Protein AF-A0A817V410-F1 (afdb_monomer_lite)

Radius of gyration: 26.54 Å; chains: 1; bounding box: 86×42×75 Å

Foldseek 3Di:
DDDDDDDPPVVVVVVVVVVVVVVVVVVVVVVVVVVCCVVVVVVVVVVVVVVVVVLVVVCVVVVHDPVRSVVVVVVVVVCVLPVDPQPDPVSVVVVLVCLLLVLCPPSDDDPDPVRVVVSVVCSVPRNVVSVVVVVVVVVVVLVVQVVVVQVVCCVPVVDPDDDDDPVNSVVVVVVVLVVQLQVQLVVCCVPVVDDSVVSSVVSVSSD

InterPro domains:
  IPR003092 Two pore domain potassium channel, TASK family [PR01095] (21-43)
  IPR003092 Two pore domain potassium channel, TASK family [PR01095] (131-147)
  IPR003280 Two pore domain potassium channel [PR01333] (98-126)
  IPR003280 Two pore domain potassium channel [PR01333] (179-188)
  IPR003280 Two pore domain potassium channel [PTHR11003] (17-207)
  IPR013099 Potassium channel domain [PF07885] (71-141)

pLDDT: mean 91.35, std 10.95, range [39.31, 98.44]

Organism: NCBI:txid392032

Secondary structure (DSSP, 8-state):
---PPPPSHHHHHHHHHHHHHHHHHHHHHHHHHHHHHHHHHHHHHHHHHHHHHHHHHHHHHHT--HHHHHHHHHHHHHHHHTSS---SHHHHHHHHHHHHTT----SS---SHHHHHHHHHHHHHHHHHHHHHHHHHHHHHHHHHHHHHHHHHHHHH--SSPPPPHHHHHHHHHHHHHHHHHHHHHHHHHHH---HHHHHHHHHHH-

Sequence (207 aa):
MLLTPQSSAPHRIQNYRTLAYVVTILVYLVIGAAIFDKLESTEESIRHANLTARIASFQQQHNLTDQDFINLTRVVEYRLRYRKKQWKFIGSFYYVTVVLALIGYGHAIPNTFAGRAVTIAYALIGIPMWLIMIQSVGERLNSLIRFVLKYIKRKFQKRREPQITAMELLTCEALLVVLTVAIGSYVFHQCENWRYFDAFYYCLLTL

Structure (mmCIF, N/CA/C/O backbone):
data_AF-A0A817V410-F1
#
_entry.id   AF-A0A817V410-F1
#
loop_
_atom_site.group_PDB
_atom_site.id
_atom_site.type_symbol
_atom_site.label_atom_id
_atom_site.label_alt_id
_atom_site.label_comp_id
_atom_site.label_asym_id
_atom_site.label_entity_id
_atom_site.label_seq_id
_atom_site.pdbx_PDB_ins_code
_atom_site.Cartn_x
_atom_site.Cartn_y
_atom_site.Cartn_z
_atom_site.occupancy
_atom_site.B_iso_or_equiv
_atom_site.auth_seq_id
_atom_site.auth_comp_id
_atom_site.auth_asym_id
_atom_site.auth_atom_id
_atom_site.pdbx_PDB_model_num
ATOM 1 N N . MET A 1 1 ? -58.101 -10.655 3.935 1.00 40.84 1 MET A N 1
ATOM 2 C CA . MET A 1 1 ? -57.282 -10.265 2.768 1.00 40.84 1 MET A CA 1
ATOM 3 C C . MET A 1 1 ? -57.287 -8.740 2.702 1.00 40.84 1 MET A C 1
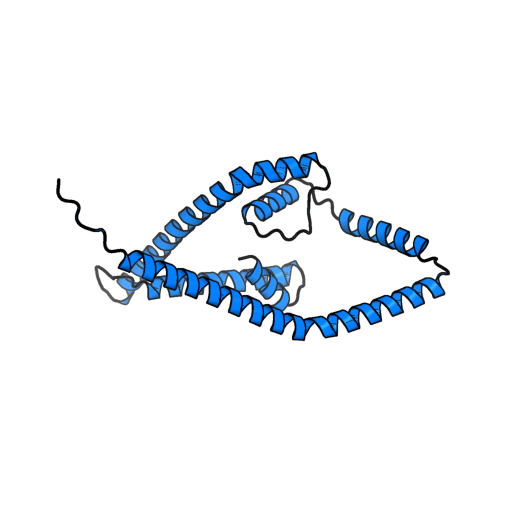ATOM 5 O O . MET A 1 1 ? -58.173 -8.164 2.096 1.00 40.84 1 MET A O 1
ATOM 9 N N . LEU A 1 2 ? -56.394 -8.079 3.444 1.00 39.31 2 LEU A N 1
ATOM 10 C CA . LEU A 1 2 ? -56.245 -6.619 3.433 1.00 39.31 2 LEU A CA 1
ATOM 11 C C . LEU A 1 2 ? -54.793 -6.326 3.059 1.00 39.31 2 LEU A C 1
ATOM 13 O O . LEU A 1 2 ? -53.889 -6.520 3.865 1.00 39.31 2 LEU A O 1
ATOM 17 N N . LEU A 1 3 ? -54.589 -5.941 1.801 1.00 51.50 3 LEU A N 1
ATOM 18 C CA . LEU A 1 3 ? -53.338 -5.382 1.306 1.00 51.50 3 LEU A CA 1
ATOM 19 C C . LEU A 1 3 ? -53.245 -3.947 1.832 1.00 51.50 3 LEU A C 1
ATOM 21 O O . LEU A 1 3 ? -53.932 -3.057 1.335 1.00 51.50 3 LEU A O 1
ATOM 25 N N . THR A 1 4 ? -52.421 -3.714 2.848 1.00 46.41 4 THR A N 1
ATOM 26 C CA . THR A 1 4 ? -51.941 -2.363 3.144 1.00 46.41 4 THR A CA 1
ATOM 27 C C . THR A 1 4 ? -50.877 -1.990 2.105 1.00 46.41 4 THR A C 1
ATOM 29 O O . THR A 1 4 ? -50.007 -2.810 1.799 1.00 46.41 4 THR A O 1
ATOM 32 N N . PRO A 1 5 ? -50.911 -0.780 1.522 1.00 49.66 5 PRO A N 1
ATOM 33 C CA . PRO A 1 5 ? -49.883 -0.360 0.583 1.00 49.66 5 PRO A CA 1
ATOM 34 C C . PRO A 1 5 ? -48.586 -0.105 1.358 1.00 49.66 5 PRO A C 1
ATOM 36 O O . PRO A 1 5 ? -48.526 0.781 2.211 1.00 49.66 5 PRO A O 1
ATOM 39 N N . GLN A 1 6 ? -47.535 -0.880 1.071 1.00 50.81 6 GLN A N 1
ATOM 40 C CA . GLN A 1 6 ? -46.174 -0.529 1.478 1.00 50.81 6 GLN A CA 1
ATOM 41 C C . GLN A 1 6 ? -45.858 0.860 0.917 1.00 50.81 6 GLN A C 1
ATOM 43 O O . GLN A 1 6 ? -45.853 1.065 -0.297 1.00 50.81 6 GLN A O 1
ATOM 48 N N . SER A 1 7 ? -45.628 1.836 1.797 1.00 49.72 7 SER A N 1
ATOM 49 C CA . SER A 1 7 ? -45.297 3.189 1.370 1.00 49.72 7 SER A CA 1
ATOM 50 C C . SER A 1 7 ? -43.974 3.169 0.594 1.00 49.72 7 SER A C 1
ATOM 52 O O . SER A 1 7 ? -42.948 2.682 1.060 1.00 49.72 7 SER A O 1
ATOM 54 N N . SER A 1 8 ? -43.984 3.697 -0.628 1.00 55.34 8 SER A N 1
ATOM 55 C CA . SER A 1 8 ? -42.822 3.758 -1.528 1.00 55.34 8 SER A CA 1
ATOM 56 C C . SER A 1 8 ? -41.829 4.884 -1.185 1.00 55.34 8 SER A C 1
ATOM 58 O O . SER A 1 8 ? -40.852 5.099 -1.901 1.00 55.34 8 SER A O 1
ATOM 60 N N . ALA A 1 9 ? -42.089 5.647 -0.121 1.00 58.06 9 ALA A N 1
ATOM 61 C CA . ALA A 1 9 ? -41.318 6.818 0.295 1.00 58.06 9 ALA A CA 1
ATOM 62 C C . ALA A 1 9 ? -39.932 6.507 0.920 1.00 58.06 9 ALA A C 1
ATOM 64 O O . ALA A 1 9 ? -38.959 7.127 0.482 1.00 58.06 9 ALA A O 1
ATOM 65 N N . PRO A 1 10 ? -39.769 5.556 1.870 1.00 60.62 10 PRO A N 1
ATOM 66 C CA . PRO A 1 10 ? -38.463 5.262 2.476 1.00 60.62 10 PRO A CA 1
ATOM 67 C C . PRO A 1 10 ? -37.435 4.742 1.461 1.00 60.62 10 PRO A C 1
ATOM 69 O O . PRO A 1 10 ? -36.270 5.135 1.504 1.00 60.62 10 PRO A O 1
ATOM 72 N N . HIS A 1 11 ? -37.876 3.940 0.485 1.00 62.06 11 HIS A N 1
ATOM 73 C CA . HIS A 1 11 ? -36.997 3.382 -0.544 1.00 62.06 11 HIS A CA 1
ATOM 74 C C . HIS A 1 11 ? -36.480 4.453 -1.520 1.00 62.06 11 HIS A C 1
ATOM 76 O O . HIS A 1 11 ? -35.324 4.407 -1.937 1.00 62.06 11 HIS A O 1
ATOM 82 N N . ARG A 1 12 ? -37.302 5.463 -1.855 1.00 69.31 12 ARG A N 1
ATOM 83 C CA . ARG A 1 12 ? -36.876 6.592 -2.701 1.00 69.31 12 ARG A CA 1
ATOM 84 C C . ARG A 1 12 ? -35.835 7.462 -1.998 1.00 69.31 12 ARG A C 1
ATOM 86 O O . ARG A 1 12 ? -34.821 7.782 -2.607 1.00 69.31 12 ARG A O 1
ATOM 93 N N . ILE A 1 13 ? -36.036 7.790 -0.719 1.00 77.31 13 ILE A N 1
ATOM 94 C CA . ILE A 1 13 ? -35.082 8.592 0.072 1.00 77.31 13 ILE A CA 1
ATOM 95 C C . ILE A 1 13 ? -33.732 7.871 0.199 1.00 77.31 13 ILE A C 1
ATOM 97 O O . ILE A 1 13 ? -32.681 8.499 0.068 1.00 77.31 13 ILE A O 1
ATOM 101 N N . GLN A 1 14 ? -33.741 6.550 0.400 1.00 78.12 14 GLN A N 1
ATOM 102 C CA . GLN A 1 14 ? -32.517 5.750 0.444 1.00 78.12 14 GLN A CA 1
ATOM 103 C C . GLN A 1 14 ? -31.779 5.744 -0.903 1.00 78.12 14 GLN A C 1
ATOM 105 O O . GLN A 1 14 ? -30.562 5.917 -0.919 1.00 78.12 14 GLN A O 1
ATOM 110 N N . ASN A 1 15 ? -32.503 5.665 -2.024 1.00 87.88 15 ASN A N 1
ATOM 111 C CA . ASN A 1 15 ? -31.909 5.775 -3.358 1.00 87.88 15 ASN A CA 1
ATOM 112 C C . ASN A 1 15 ? -31.254 7.149 -3.584 1.00 87.88 15 ASN A C 1
ATOM 114 O O . ASN A 1 15 ? -30.144 7.205 -4.109 1.00 87.88 15 ASN A O 1
ATOM 118 N N . TYR A 1 16 ? -31.883 8.245 -3.139 1.00 92.25 16 TYR A N 1
ATOM 119 C CA . TYR A 1 16 ? -31.283 9.585 -3.222 1.00 92.25 16 TYR A CA 1
ATOM 120 C C . TYR A 1 16 ? -30.018 9.715 -2.370 1.00 92.25 16 TYR A C 1
ATOM 122 O O . TYR A 1 16 ? -29.051 10.328 -2.813 1.00 92.25 16 TYR A O 1
ATOM 130 N N . ARG A 1 17 ? -29.988 9.114 -1.175 1.00 92.12 17 ARG A N 1
ATOM 131 C CA . ARG A 1 17 ? -28.787 9.103 -0.324 1.00 92.12 17 ARG A CA 1
ATOM 132 C C . ARG A 1 17 ? -27.643 8.328 -0.973 1.00 92.12 17 ARG A C 1
ATOM 134 O O . ARG A 1 17 ? -26.529 8.835 -1.025 1.00 92.12 17 ARG A O 1
ATOM 141 N N . THR A 1 18 ? -27.916 7.134 -1.500 1.00 93.19 18 THR A N 1
ATOM 142 C CA . THR A 1 18 ? -26.913 6.340 -2.226 1.00 93.19 18 THR A CA 1
ATOM 143 C C . THR A 1 18 ? -26.402 7.091 -3.450 1.00 93.19 18 THR A C 1
ATOM 145 O O . THR A 1 18 ? -25.194 7.176 -3.651 1.00 93.19 18 THR A O 1
ATOM 148 N N . LEU A 1 19 ? -27.302 7.698 -4.229 1.00 94.75 19 LEU A N 1
ATOM 149 C CA . LEU A 1 19 ? -26.928 8.508 -5.384 1.00 94.75 19 LEU A CA 1
ATOM 150 C C . LEU A 1 19 ? -26.056 9.701 -4.976 1.00 94.75 19 LEU A C 1
ATOM 152 O O . LEU A 1 19 ? -25.044 9.952 -5.622 1.00 94.75 19 LEU A O 1
ATOM 156 N N . ALA A 1 20 ? -26.397 10.392 -3.886 1.00 95.62 20 ALA A N 1
ATOM 157 C CA . ALA A 1 20 ? -25.588 11.486 -3.363 1.00 95.62 20 ALA A CA 1
ATOM 158 C C . ALA A 1 20 ? -24.169 11.018 -2.998 1.00 95.62 20 ALA A C 1
ATOM 160 O O . ALA A 1 20 ? -23.211 11.654 -3.424 1.00 95.62 20 ALA A O 1
ATOM 161 N N . TYR A 1 21 ? -24.012 9.879 -2.307 1.00 95.31 21 TYR A N 1
ATOM 162 C CA . TYR A 1 21 ? -22.685 9.321 -2.004 1.00 95.31 21 TYR A CA 1
ATOM 163 C C . TYR A 1 21 ? -21.886 8.984 -3.266 1.00 95.31 21 TYR A C 1
ATOM 165 O O . TYR A 1 21 ? -20.704 9.318 -3.344 1.00 95.31 21 TYR A O 1
ATOM 173 N N . VAL A 1 22 ? -22.525 8.365 -4.265 1.00 96.25 22 VAL A N 1
ATOM 174 C CA . VAL A 1 22 ? -21.877 8.049 -5.547 1.00 96.25 22 VAL A CA 1
ATOM 175 C C . VAL A 1 22 ? -21.409 9.327 -6.239 1.00 96.25 22 VAL A C 1
ATOM 177 O O . VAL A 1 22 ? -20.252 9.411 -6.642 1.00 96.25 22 VAL A O 1
ATOM 180 N N . VAL A 1 23 ? -22.268 10.346 -6.323 1.00 97.44 23 VAL A N 1
ATOM 181 C CA . VAL A 1 23 ? -21.917 11.638 -6.930 1.00 97.44 23 VAL A CA 1
ATOM 182 C C . VAL A 1 23 ? -20.768 12.304 -6.173 1.00 97.44 23 VAL A C 1
ATOM 184 O O . VAL A 1 23 ? -19.820 12.760 -6.806 1.00 97.44 23 VAL A O 1
ATOM 187 N N . THR A 1 24 ? -20.794 12.321 -4.838 1.00 97.38 24 THR A N 1
ATOM 188 C CA . THR A 1 24 ? -19.703 12.887 -4.032 1.00 97.38 24 THR A CA 1
ATOM 189 C C . THR A 1 24 ? -18.374 12.176 -4.287 1.00 97.38 24 THR A C 1
ATOM 191 O O . THR A 1 24 ? -17.363 12.851 -4.469 1.00 97.38 24 THR A O 1
ATOM 194 N N . ILE A 1 25 ? -18.362 10.840 -4.347 1.00 97.00 25 ILE A N 1
ATOM 195 C CA . ILE A 1 25 ? -17.142 10.070 -4.638 1.00 97.00 25 ILE A CA 1
ATOM 196 C C . ILE A 1 25 ? -16.636 10.371 -6.050 1.00 97.00 25 ILE A C 1
ATOM 198 O O . ILE A 1 25 ? -15.445 10.609 -6.228 1.00 97.00 25 ILE A O 1
ATOM 202 N N . LEU A 1 26 ? -17.519 10.413 -7.050 1.00 98.06 26 LEU A N 1
ATOM 203 C CA . LEU A 1 26 ? -17.126 10.738 -8.423 1.00 98.06 26 LEU A CA 1
ATOM 204 C C . LEU A 1 26 ? -16.535 12.148 -8.525 1.00 98.06 26 LEU A C 1
ATOM 206 O O . LEU A 1 26 ? -15.492 12.326 -9.147 1.00 98.06 26 LEU A O 1
ATOM 210 N N . VAL A 1 27 ? -17.148 13.137 -7.870 1.00 98.12 27 VAL A N 1
ATOM 211 C CA . VAL A 1 27 ? -16.608 14.504 -7.811 1.00 98.12 27 VAL A CA 1
ATOM 212 C C . VAL A 1 27 ? -15.243 14.521 -7.119 1.00 98.12 27 VAL A C 1
ATOM 214 O O . VAL A 1 27 ? -14.317 15.147 -7.629 1.00 98.12 27 VAL A O 1
ATOM 217 N N . TYR A 1 28 ? -15.086 13.803 -6.004 1.00 97.81 28 TYR A N 1
ATOM 218 C CA . TYR A 1 28 ? -13.805 13.688 -5.303 1.00 97.81 28 TYR A CA 1
ATOM 219 C C . TYR A 1 28 ? -12.711 13.084 -6.199 1.00 97.81 28 TYR A C 1
ATOM 221 O O . TYR A 1 28 ? -11.598 13.608 -6.246 1.00 97.81 28 TYR A O 1
ATOM 229 N N . LEU A 1 29 ? -13.039 12.041 -6.971 1.00 98.25 29 LEU A N 1
ATOM 230 C CA . LEU A 1 29 ? -12.122 11.433 -7.940 1.00 98.25 29 LEU A CA 1
ATOM 231 C C . LEU A 1 29 ? -11.738 12.403 -9.063 1.00 98.25 29 LEU A C 1
ATOM 233 O O . LEU A 1 29 ? -10.565 12.478 -9.413 1.00 98.25 29 LEU A O 1
ATOM 237 N N . VAL A 1 30 ? -12.693 13.167 -9.602 1.00 98.44 30 VAL A N 1
ATOM 238 C CA . VAL A 1 30 ? -12.421 14.164 -10.654 1.00 98.44 30 VAL A CA 1
ATOM 239 C C . VAL A 1 30 ? -11.510 15.278 -10.138 1.00 98.44 30 VAL A C 1
ATOM 241 O O . VAL A 1 30 ? -10.564 15.658 -10.826 1.00 98.44 30 VAL A O 1
ATOM 244 N N . ILE A 1 31 ? -11.748 15.773 -8.920 1.00 98.31 31 ILE A N 1
ATOM 245 C CA . ILE A 1 31 ? -10.872 16.769 -8.285 1.00 98.31 31 ILE A CA 1
ATOM 246 C C . ILE A 1 31 ? -9.463 16.193 -8.107 1.00 98.31 31 ILE A C 1
ATOM 248 O O . ILE A 1 31 ? -8.490 16.845 -8.479 1.00 98.31 31 ILE A O 1
ATOM 252 N N . GLY A 1 32 ? -9.347 14.966 -7.588 1.00 97.88 32 GLY A N 1
ATOM 253 C CA . GLY A 1 32 ? -8.062 14.282 -7.445 1.00 97.88 32 GLY A CA 1
ATOM 254 C C . GLY A 1 32 ? -7.330 14.130 -8.780 1.00 97.88 32 GLY A C 1
ATOM 255 O O . GLY A 1 32 ? -6.153 14.471 -8.871 1.00 97.88 32 GLY A O 1
ATOM 256 N N . ALA A 1 33 ? -8.034 13.699 -9.830 1.00 98.31 33 ALA A N 1
ATOM 257 C CA . ALA A 1 33 ? -7.481 13.569 -11.175 1.00 98.31 33 ALA A CA 1
ATOM 258 C C . ALA A 1 33 ? -6.953 14.909 -11.710 1.00 98.31 33 ALA A C 1
ATOM 260 O O . ALA A 1 33 ? -5.836 14.958 -12.211 1.00 98.31 33 ALA A O 1
ATOM 261 N N . ALA A 1 34 ? -7.705 16.001 -11.542 1.00 98.00 34 ALA A N 1
ATOM 262 C CA . ALA A 1 34 ? -7.272 17.331 -11.968 1.00 98.00 34 ALA A CA 1
A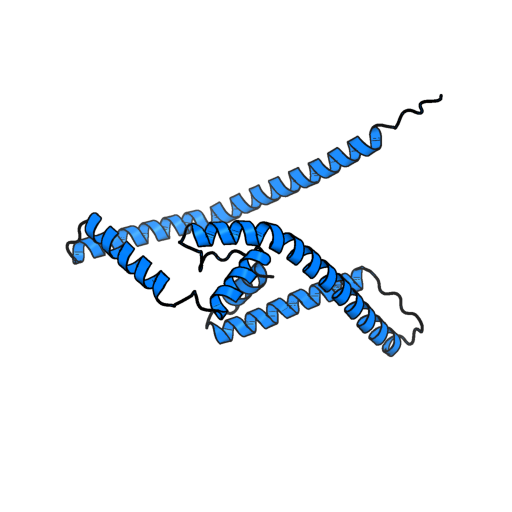TOM 263 C C . ALA A 1 34 ? -6.040 17.832 -11.190 1.00 98.00 34 ALA A C 1
ATOM 265 O O . ALA A 1 34 ? -5.146 18.444 -11.773 1.00 98.00 34 ALA A O 1
ATOM 266 N N . ILE A 1 35 ? -5.972 17.563 -9.880 1.00 97.88 35 ILE A N 1
ATOM 267 C CA . ILE A 1 35 ? -4.811 17.918 -9.052 1.00 97.88 35 ILE A CA 1
ATOM 268 C C . ILE A 1 35 ? -3.567 17.163 -9.532 1.00 97.88 35 ILE A C 1
ATOM 270 O O . ILE A 1 35 ? -2.537 17.790 -9.775 1.00 97.88 35 ILE A O 1
ATOM 274 N N . PHE A 1 36 ? -3.651 15.839 -9.692 1.00 97.75 36 PHE A N 1
ATOM 275 C CA . PHE A 1 36 ? -2.498 15.034 -10.103 1.00 97.75 36 PHE A CA 1
ATOM 276 C C . PHE A 1 36 ? -2.081 15.292 -11.548 1.00 97.75 36 PHE A C 1
ATOM 278 O O . PHE A 1 36 ? -0.885 15.380 -11.805 1.00 97.75 36 PHE A O 1
ATOM 285 N N . ASP A 1 37 ? -3.027 15.504 -12.463 1.00 97.81 37 ASP A N 1
ATOM 286 C CA . ASP A 1 37 ? -2.712 15.946 -13.823 1.00 97.81 37 ASP A CA 1
ATOM 287 C C . ASP A 1 37 ? -1.919 17.256 -13.785 1.00 97.81 37 ASP A C 1
ATOM 289 O O . ASP A 1 37 ? -0.851 17.362 -14.385 1.00 97.81 37 ASP A O 1
ATOM 293 N N . LYS A 1 38 ? -2.354 18.237 -12.986 1.00 96.62 38 LYS A N 1
ATOM 294 C CA . LYS A 1 38 ? -1.649 19.517 -12.900 1.00 96.62 38 LYS A CA 1
ATOM 295 C C . LYS A 1 38 ? -0.260 19.409 -12.264 1.00 96.62 38 LYS A C 1
ATOM 297 O O . LYS A 1 38 ? 0.643 20.133 -12.686 1.00 96.62 38 LYS A O 1
ATOM 302 N N . LEU A 1 39 ? -0.104 18.568 -11.243 1.00 96.38 39 LEU A N 1
ATOM 303 C CA . LEU A 1 39 ? 1.151 18.423 -10.503 1.00 96.38 39 LEU A CA 1
ATOM 304 C C . LEU A 1 39 ? 2.182 17.557 -11.241 1.00 96.38 39 LEU A C 1
ATOM 306 O O . LEU A 1 39 ? 3.360 17.904 -11.237 1.00 96.38 39 LEU A O 1
ATOM 310 N N . GLU A 1 40 ? 1.762 16.465 -11.885 1.00 97.56 40 GLU A N 1
ATOM 311 C CA . GLU A 1 40 ? 2.685 15.456 -12.426 1.00 97.56 40 GLU A CA 1
ATOM 312 C C . GLU A 1 40 ? 2.883 15.536 -13.946 1.00 97.56 40 GLU A C 1
ATOM 314 O O . GLU A 1 40 ? 3.978 15.220 -14.411 1.00 97.56 40 GLU A O 1
ATOM 319 N N . SER A 1 41 ? 1.900 15.997 -14.735 1.00 96.50 41 SER A N 1
ATOM 320 C CA . SER A 1 41 ? 1.976 15.935 -16.214 1.00 96.50 41 SER A CA 1
ATOM 321 C C . SER A 1 41 ? 3.140 16.739 -16.801 1.00 96.50 41 SER A C 1
ATOM 323 O O . SER A 1 41 ? 3.825 16.302 -17.733 1.00 96.50 41 SER A O 1
ATOM 325 N N . THR A 1 42 ? 3.393 17.927 -16.245 1.00 95.38 42 THR A N 1
ATOM 326 C CA . THR A 1 42 ? 4.465 18.811 -16.720 1.00 95.38 42 THR A CA 1
ATOM 327 C C . THR A 1 42 ? 5.827 18.213 -16.383 1.00 95.38 42 THR A C 1
ATOM 329 O O . THR A 1 42 ? 6.701 18.135 -17.245 1.00 95.38 42 THR A O 1
ATOM 332 N N . GLU A 1 43 ? 5.994 17.725 -15.154 1.00 94.62 43 GLU A N 1
ATOM 333 C CA . GLU A 1 43 ? 7.243 17.111 -14.705 1.00 94.62 43 GLU A CA 1
ATOM 334 C C . GLU A 1 43 ? 7.497 15.769 -15.412 1.00 94.62 43 GLU A C 1
ATOM 336 O O . GLU A 1 43 ? 8.632 15.445 -15.755 1.00 94.62 43 GLU A O 1
ATOM 341 N N . GLU A 1 44 ? 6.461 14.975 -15.691 1.00 96.12 44 GLU A N 1
ATOM 342 C CA . GLU A 1 44 ? 6.560 13.777 -16.534 1.00 96.12 44 GLU A CA 1
ATOM 343 C C . GLU A 1 44 ? 7.042 14.119 -17.948 1.00 96.12 44 GLU A C 1
ATOM 345 O O . GLU A 1 44 ? 7.996 13.506 -18.429 1.00 96.12 44 GLU A O 1
ATOM 350 N N . SER A 1 45 ? 6.465 15.145 -18.580 1.00 96.44 45 SER A N 1
ATOM 351 C CA . SER A 1 45 ? 6.862 15.584 -19.924 1.00 96.44 45 SER A CA 1
ATOM 352 C C . SER A 1 45 ? 8.323 16.045 -19.969 1.00 96.44 45 SER A C 1
ATOM 354 O O . SER A 1 45 ? 9.070 15.667 -20.875 1.00 96.44 45 SER A O 1
ATOM 356 N N . ILE A 1 46 ? 8.764 16.804 -18.958 1.00 96.06 46 ILE A N 1
ATOM 357 C CA . ILE A 1 46 ? 10.160 17.246 -18.818 1.00 96.06 46 ILE A CA 1
ATOM 358 C C . ILE A 1 46 ? 11.090 16.045 -18.604 1.00 96.06 46 ILE A C 1
ATOM 360 O O . ILE A 1 46 ? 12.112 15.925 -19.286 1.00 96.06 46 ILE A O 1
ATOM 364 N N . ARG A 1 47 ? 10.743 15.124 -17.695 1.00 96.50 47 ARG A N 1
ATOM 365 C CA . ARG A 1 47 ? 11.514 13.892 -17.452 1.00 96.50 47 ARG A CA 1
ATOM 366 C C . ARG A 1 47 ? 11.622 13.041 -18.718 1.00 96.50 47 ARG A C 1
ATOM 368 O O . ARG A 1 47 ? 12.715 12.564 -19.024 1.00 96.50 47 ARG A O 1
ATOM 375 N N . HIS A 1 48 ? 10.536 12.897 -19.475 1.00 96.12 48 HIS A N 1
ATOM 376 C CA . HIS A 1 48 ? 10.505 12.133 -20.720 1.00 96.12 48 HIS A CA 1
ATOM 377 C C . HIS A 1 48 ? 11.363 12.779 -21.817 1.00 96.12 48 HIS A C 1
ATOM 379 O O . HIS A 1 48 ? 12.147 12.090 -22.476 1.00 96.12 48 HIS A O 1
ATOM 385 N N . ALA A 1 49 ? 11.288 14.103 -21.980 1.00 96.75 49 ALA A N 1
ATOM 386 C CA . ALA A 1 49 ? 12.136 14.839 -22.917 1.00 96.75 49 ALA A CA 1
ATOM 387 C C . ALA A 1 49 ? 13.626 14.710 -22.553 1.00 96.75 49 ALA A C 1
ATOM 389 O O . ALA A 1 49 ? 14.446 14.362 -23.405 1.00 96.75 49 ALA A O 1
ATOM 390 N N . ASN A 1 50 ? 13.969 14.892 -21.273 1.00 97.31 50 ASN A N 1
ATOM 391 C CA . ASN A 1 50 ? 15.335 14.732 -20.767 1.00 97.31 50 ASN A CA 1
ATOM 392 C C . ASN A 1 50 ? 15.866 13.306 -20.967 1.00 97.31 50 ASN A C 1
ATOM 394 O O . ASN A 1 50 ? 17.026 13.121 -21.344 1.00 97.31 50 ASN A O 1
ATOM 398 N N . LEU A 1 51 ? 15.033 12.293 -20.719 1.00 95.19 51 LEU A N 1
ATOM 399 C CA . LEU A 1 51 ? 15.394 10.896 -20.934 1.00 95.19 51 LEU A CA 1
ATOM 400 C C . LEU A 1 51 ? 15.634 10.611 -22.420 1.00 95.19 51 LEU A C 1
ATOM 402 O O . LEU A 1 51 ? 16.658 10.026 -22.759 1.00 95.19 51 LEU A O 1
ATOM 406 N N . THR A 1 52 ? 14.742 11.073 -23.296 1.00 95.19 52 THR A N 1
ATOM 407 C CA . THR A 1 52 ? 14.857 10.884 -24.752 1.00 95.19 52 THR A CA 1
ATOM 408 C C . THR A 1 52 ? 16.130 11.536 -25.292 1.00 95.19 52 THR A C 1
ATOM 410 O O . THR A 1 52 ? 16.867 10.914 -26.054 1.00 95.19 52 THR A O 1
ATOM 413 N N . ALA A 1 53 ? 16.454 12.747 -24.826 1.00 96.19 53 ALA A N 1
ATOM 414 C CA . ALA A 1 53 ? 17.699 13.422 -25.182 1.00 96.19 53 ALA A CA 1
ATOM 415 C C . ALA A 1 53 ? 18.937 12.631 -24.721 1.00 96.19 53 ALA A C 1
ATOM 417 O O . ALA A 1 53 ? 19.864 12.424 -25.503 1.00 96.19 53 ALA A O 1
ATOM 418 N N . ARG A 1 54 ? 18.941 12.124 -23.477 1.00 95.50 54 ARG A N 1
ATOM 419 C CA . ARG A 1 54 ? 20.038 11.284 -22.957 1.00 95.50 54 ARG A CA 1
ATOM 420 C C . ARG A 1 54 ? 20.199 9.981 -23.736 1.00 95.50 54 ARG A C 1
ATOM 422 O O . ARG A 1 54 ? 21.330 9.568 -23.978 1.00 95.50 54 ARG A O 1
ATOM 429 N N . ILE A 1 55 ? 19.092 9.345 -24.118 1.00 94.38 55 ILE A N 1
ATOM 430 C CA . ILE A 1 55 ? 19.099 8.130 -24.939 1.00 94.38 55 ILE A CA 1
ATOM 431 C C . ILE A 1 55 ? 19.725 8.428 -26.305 1.00 94.38 55 ILE A C 1
ATOM 433 O O . ILE A 1 55 ? 20.662 7.732 -26.688 1.00 94.38 55 ILE A O 1
ATOM 437 N N . ALA A 1 56 ? 19.301 9.501 -26.979 1.00 94.50 56 ALA A N 1
ATOM 438 C CA . ALA A 1 56 ? 19.843 9.888 -28.281 1.00 94.50 56 ALA A CA 1
ATOM 439 C C . ALA A 1 56 ? 21.355 10.173 -28.221 1.00 94.50 56 ALA A C 1
ATOM 441 O O . ALA A 1 56 ? 22.116 9.669 -29.048 1.00 94.50 56 ALA A O 1
ATOM 442 N N . SER A 1 57 ? 21.818 10.916 -27.206 1.00 95.94 57 SER A N 1
ATOM 443 C CA . SER A 1 57 ? 23.253 11.163 -27.004 1.00 95.94 57 SER A CA 1
ATOM 444 C C . SER A 1 57 ? 24.036 9.872 -26.749 1.00 95.94 57 SER A C 1
ATOM 446 O O . SER A 1 57 ? 25.124 9.699 -27.293 1.00 95.94 57 SER A O 1
ATOM 448 N N . PHE A 1 58 ? 23.486 8.945 -25.959 1.00 95.62 58 PHE A N 1
ATOM 449 C CA . PHE A 1 58 ? 24.120 7.656 -25.677 1.00 95.62 58 PHE A CA 1
ATOM 450 C C . PHE A 1 58 ? 24.192 6.763 -26.924 1.00 95.62 58 PHE A C 1
ATOM 452 O O . PHE A 1 58 ? 25.236 6.169 -27.197 1.00 95.62 58 PHE A O 1
ATOM 459 N N . GLN A 1 59 ? 23.113 6.694 -27.710 1.00 95.06 59 GLN A N 1
ATOM 460 C CA . GLN A 1 59 ? 23.089 5.951 -28.971 1.00 95.06 59 GLN A CA 1
ATOM 461 C C . GLN A 1 59 ? 24.113 6.505 -29.962 1.00 95.06 59 GLN A C 1
ATOM 463 O O . GLN A 1 59 ? 24.854 5.726 -30.557 1.00 95.06 59 GLN A O 1
ATOM 468 N N . GLN A 1 60 ? 24.212 7.833 -30.082 1.00 94.88 60 GLN A N 1
ATOM 469 C CA . GLN A 1 60 ? 25.196 8.482 -30.946 1.00 94.88 60 GLN A CA 1
ATOM 470 C C . GLN A 1 60 ? 26.632 8.228 -30.469 1.00 94.88 60 GLN A C 1
ATOM 472 O O . GLN A 1 60 ? 27.494 7.895 -31.275 1.00 94.88 60 GLN A O 1
ATOM 477 N N . GLN A 1 61 ? 26.895 8.341 -29.164 1.00 96.81 61 GLN A N 1
ATOM 478 C CA . GLN A 1 61 ? 28.225 8.111 -28.590 1.00 96.81 61 GLN A CA 1
ATOM 479 C C . GLN A 1 61 ? 28.725 6.674 -28.819 1.00 96.81 61 GLN A C 1
ATOM 481 O O . GLN A 1 61 ? 29.930 6.452 -28.943 1.00 96.81 61 GLN A O 1
ATOM 486 N N . HIS A 1 62 ? 27.811 5.703 -28.866 1.00 94.06 62 HIS A N 1
ATOM 487 C CA . HIS A 1 62 ? 28.131 4.279 -28.981 1.00 94.06 62 HIS A CA 1
ATOM 488 C C . HIS A 1 62 ? 27.760 3.658 -30.336 1.00 94.06 62 HIS A C 1
ATOM 490 O O . HIS A 1 62 ? 27.871 2.442 -30.480 1.00 94.06 62 HIS A O 1
ATOM 496 N N . ASN A 1 63 ? 27.353 4.466 -31.322 1.00 95.06 63 ASN A N 1
ATOM 497 C CA . ASN A 1 63 ? 26.898 4.021 -32.645 1.00 95.06 63 ASN A CA 1
ATOM 498 C C . ASN A 1 63 ? 25.850 2.889 -32.581 1.00 95.06 63 ASN A C 1
ATOM 500 O O . ASN A 1 63 ? 25.929 1.915 -33.330 1.00 95.06 63 ASN A O 1
ATOM 504 N N . LEU A 1 64 ? 24.885 2.995 -31.663 1.00 94.62 64 LEU A N 1
ATOM 505 C CA . LEU A 1 64 ? 23.828 1.997 -31.487 1.00 94.62 64 LEU A CA 1
ATOM 506 C C . LEU A 1 64 ? 22.626 2.316 -32.373 1.00 94.62 64 LEU A C 1
ATOM 508 O O . LEU A 1 64 ? 22.133 3.444 -32.371 1.00 94.62 64 LEU A O 1
ATOM 512 N N . THR A 1 65 ? 22.099 1.303 -33.060 1.00 94.50 65 THR A N 1
ATOM 513 C CA . THR A 1 65 ? 20.789 1.414 -33.713 1.00 94.50 65 THR A CA 1
ATOM 514 C C . THR A 1 65 ? 19.660 1.399 -32.677 1.00 94.50 65 THR A C 1
ATOM 516 O O . THR A 1 65 ? 19.848 0.961 -31.537 1.00 94.50 65 THR A O 1
ATOM 519 N N . ASP A 1 66 ? 18.460 1.839 -33.060 1.00 92.88 66 ASP A N 1
ATOM 520 C CA . ASP A 1 66 ? 17.281 1.777 -32.181 1.00 92.88 66 ASP A CA 1
ATOM 521 C C . ASP A 1 66 ? 16.972 0.346 -31.735 1.00 92.88 66 ASP A C 1
ATOM 523 O O . ASP A 1 66 ? 16.656 0.100 -30.570 1.00 92.88 66 ASP A O 1
ATOM 527 N N . GLN A 1 67 ? 17.133 -0.623 -32.637 1.00 94.00 67 GLN A N 1
ATOM 528 C CA . GLN A 1 67 ? 16.883 -2.026 -32.328 1.00 94.00 67 GLN A CA 1
ATOM 529 C C . GLN A 1 67 ? 17.913 -2.584 -31.338 1.00 94.00 67 GLN A C 1
ATOM 531 O O . GLN A 1 67 ? 17.542 -3.316 -30.414 1.00 94.00 67 GLN A O 1
ATOM 536 N N . ASP A 1 68 ? 19.190 -2.223 -31.494 1.00 93.56 68 ASP A N 1
ATOM 537 C CA . ASP A 1 68 ? 20.252 -2.637 -30.571 1.00 93.56 68 ASP A CA 1
ATOM 538 C C . ASP A 1 68 ? 20.050 -2.025 -29.189 1.00 93.56 68 ASP A C 1
ATOM 540 O O . ASP A 1 68 ? 20.188 -2.719 -28.177 1.00 93.56 68 ASP A O 1
ATOM 544 N N . PHE A 1 69 ? 19.654 -0.751 -29.137 1.00 94.00 69 PHE A N 1
ATOM 545 C CA . PHE A 1 69 ? 19.337 -0.082 -27.884 1.00 94.00 69 PHE A CA 1
ATOM 546 C C . PHE A 1 69 ? 18.152 -0.753 -27.184 1.00 94.00 69 PHE A C 1
ATOM 548 O O . PHE A 1 69 ? 18.270 -1.114 -26.016 1.00 94.00 69 PHE A O 1
ATOM 555 N N . ILE A 1 70 ? 17.055 -1.030 -27.897 1.00 93.44 70 ILE A N 1
ATOM 556 C CA . ILE A 1 70 ? 15.893 -1.741 -27.342 1.00 93.44 70 ILE A CA 1
ATOM 557 C C . ILE A 1 70 ? 16.294 -3.125 -26.812 1.00 93.44 70 ILE A C 1
ATOM 559 O O . ILE A 1 70 ? 15.873 -3.523 -25.720 1.00 93.44 70 ILE A O 1
ATOM 563 N N . ASN A 1 71 ? 17.111 -3.873 -27.555 1.00 95.44 71 ASN A N 1
ATOM 564 C CA . ASN A 1 71 ? 17.603 -5.176 -27.111 1.00 95.44 71 ASN A CA 1
ATOM 565 C C . ASN A 1 71 ? 18.458 -5.052 -25.841 1.00 95.44 71 ASN A C 1
ATOM 567 O O . ASN A 1 71 ? 18.254 -5.815 -24.892 1.00 95.44 71 ASN A O 1
ATOM 571 N N . LEU A 1 72 ? 19.352 -4.063 -25.783 1.00 94.06 72 LEU A N 1
ATOM 572 C CA . LEU A 1 72 ? 20.155 -3.763 -24.601 1.00 94.06 72 LEU A CA 1
ATOM 573 C C . LEU A 1 72 ? 19.270 -3.399 -23.402 1.00 94.06 72 LEU A C 1
ATOM 575 O O . LEU A 1 72 ? 19.451 -3.960 -22.319 1.00 94.06 72 LEU A O 1
ATOM 579 N N . THR A 1 73 ? 18.286 -2.514 -23.585 1.00 93.62 73 THR A N 1
ATOM 580 C CA . THR A 1 73 ? 17.353 -2.114 -22.524 1.00 93.62 73 THR A CA 1
ATOM 581 C C . THR A 1 73 ? 16.583 -3.316 -21.991 1.00 93.62 73 THR A C 1
ATOM 583 O O . THR A 1 73 ? 16.492 -3.471 -20.774 1.00 93.62 73 THR A O 1
ATOM 586 N N . ARG A 1 74 ? 16.112 -4.222 -22.862 1.00 93.31 74 ARG A N 1
ATOM 587 C CA . ARG A 1 74 ? 15.471 -5.475 -22.428 1.00 93.31 74 ARG A CA 1
ATOM 588 C C . ARG A 1 74 ? 16.418 -6.302 -21.567 1.00 93.31 74 ARG A C 1
ATOM 590 O O . ARG A 1 74 ? 16.037 -6.700 -20.472 1.00 93.31 74 ARG A O 1
ATOM 597 N N . VAL A 1 75 ? 17.651 -6.547 -22.013 1.00 93.88 75 VAL A N 1
ATOM 598 C CA . VAL A 1 75 ? 18.632 -7.333 -21.237 1.00 93.88 75 VAL A CA 1
ATOM 599 C C . VAL A 1 75 ? 18.893 -6.700 -19.868 1.00 93.88 75 VAL A C 1
ATOM 601 O O . VAL A 1 75 ? 18.942 -7.411 -18.861 1.00 93.88 75 VAL A O 1
ATOM 604 N N . VAL A 1 76 ? 19.016 -5.372 -19.806 1.00 93.06 76 VAL A N 1
ATOM 605 C CA . VAL A 1 76 ? 19.181 -4.635 -18.546 1.00 93.06 76 VAL A CA 1
ATOM 606 C C . VAL A 1 76 ? 17.943 -4.772 -17.659 1.00 93.06 76 VAL A C 1
ATOM 608 O O . VAL A 1 76 ? 18.092 -5.078 -16.476 1.00 93.06 76 VAL A O 1
ATOM 611 N N . GLU A 1 77 ? 16.737 -4.619 -18.204 1.00 89.50 77 GLU A N 1
ATOM 612 C CA . GLU A 1 77 ? 15.485 -4.780 -17.456 1.00 89.50 77 GLU A CA 1
ATOM 613 C C . GLU A 1 77 ? 15.357 -6.201 -16.888 1.00 89.50 77 GLU A C 1
ATOM 615 O O . GLU A 1 77 ? 15.099 -6.374 -15.692 1.00 89.50 77 GLU A O 1
ATOM 620 N N . TYR A 1 78 ? 15.627 -7.224 -17.708 1.00 87.38 78 TYR A N 1
ATOM 621 C CA . TYR A 1 78 ? 15.689 -8.620 -17.273 1.00 87.38 78 TYR A CA 1
ATOM 622 C C . TYR A 1 78 ? 16.714 -8.780 -16.146 1.00 87.38 78 TYR A C 1
ATOM 624 O O . TYR A 1 78 ? 16.393 -9.305 -15.077 1.00 87.38 78 TYR A O 1
ATOM 632 N N . ARG A 1 79 ? 17.936 -8.269 -16.314 1.00 88.44 79 ARG A N 1
ATOM 633 C CA . ARG A 1 79 ? 18.968 -8.350 -15.274 1.00 88.44 79 ARG A CA 1
ATOM 634 C C . ARG A 1 79 ? 18.523 -7.690 -13.968 1.00 88.44 79 ARG A C 1
ATOM 636 O O . ARG A 1 79 ? 18.757 -8.266 -12.908 1.00 88.44 79 ARG A O 1
ATOM 643 N N . LEU A 1 80 ? 17.898 -6.514 -14.020 1.00 86.75 80 LEU A N 1
ATOM 644 C CA . LEU A 1 80 ? 17.418 -5.801 -12.832 1.00 86.75 80 LEU A CA 1
ATOM 645 C C . LEU A 1 80 ? 16.295 -6.573 -12.131 1.00 86.75 80 LEU A C 1
ATOM 647 O O . LEU A 1 80 ? 16.357 -6.755 -10.913 1.00 86.75 80 LEU A O 1
ATOM 651 N N . ARG A 1 81 ? 15.334 -7.104 -12.893 1.00 81.12 81 ARG A N 1
ATOM 652 C CA . ARG A 1 81 ? 14.215 -7.901 -12.370 1.00 81.12 81 ARG A CA 1
ATOM 653 C C . ARG A 1 81 ? 14.685 -9.198 -11.705 1.00 81.12 81 ARG A C 1
ATOM 655 O O . ARG A 1 81 ? 14.184 -9.562 -10.646 1.00 81.12 81 ARG A O 1
ATOM 662 N N . TYR A 1 82 ? 15.681 -9.871 -12.284 1.00 80.38 82 TYR A N 1
ATOM 663 C CA . TYR A 1 82 ? 16.218 -11.144 -11.779 1.00 80.38 82 TYR A CA 1
ATOM 664 C C . TYR A 1 82 ? 17.471 -10.988 -10.897 1.00 80.38 82 TYR A C 1
ATOM 666 O O . TYR A 1 82 ? 18.055 -11.990 -10.478 1.00 80.38 82 TYR A O 1
ATOM 674 N N . ARG A 1 83 ? 17.872 -9.752 -10.554 1.00 78.75 83 ARG A N 1
ATOM 675 C CA . ARG A 1 83 ? 19.042 -9.472 -9.698 1.00 78.75 83 ARG A CA 1
ATOM 676 C C . ARG A 1 83 ? 18.910 -10.109 -8.313 1.00 78.75 83 ARG A C 1
ATOM 678 O O . ARG A 1 83 ? 19.903 -10.560 -7.746 1.00 78.75 83 ARG A O 1
ATOM 685 N N . LYS A 1 84 ? 17.694 -10.138 -7.760 1.00 77.88 84 LYS A N 1
ATOM 686 C CA . LYS A 1 84 ? 17.370 -10.797 -6.487 1.00 77.88 84 LYS A CA 1
ATOM 687 C C . LYS A 1 84 ? 16.458 -11.993 -6.772 1.00 77.88 84 LYS A C 1
ATOM 689 O O . LYS A 1 84 ? 15.428 -11.844 -7.419 1.00 77.88 84 LYS A O 1
ATOM 694 N N . LYS A 1 85 ? 16.804 -13.183 -6.266 1.00 79.12 85 LYS A N 1
ATOM 695 C CA . LYS A 1 85 ? 15.928 -14.368 -6.346 1.00 79.12 85 LYS A CA 1
ATOM 696 C C . LYS A 1 85 ? 14.723 -14.178 -5.414 1.00 79.12 85 LYS A C 1
ATOM 698 O O . LYS A 1 85 ? 14.804 -14.523 -4.239 1.00 79.12 85 LYS A O 1
ATOM 703 N N . GLN A 1 86 ? 13.634 -13.617 -5.942 1.00 83.44 86 GLN A N 1
ATOM 704 C CA . GLN A 1 86 ? 12.402 -13.315 -5.196 1.00 83.44 86 GLN A CA 1
ATOM 705 C C . GLN A 1 86 ? 11.629 -14.583 -4.780 1.00 83.44 86 GLN A C 1
ATOM 707 O O . GLN A 1 86 ? 11.038 -14.627 -3.707 1.00 83.44 86 GLN A O 1
ATOM 712 N N . TRP A 1 87 ? 11.687 -15.653 -5.577 1.00 89.19 87 TRP A N 1
ATOM 713 C CA . TRP A 1 87 ? 10.911 -16.884 -5.365 1.00 89.19 87 TRP A CA 1
ATOM 714 C C . TRP A 1 87 ? 11.634 -17.910 -4.483 1.00 89.19 87 TRP A C 1
ATOM 716 O O . TRP A 1 87 ? 11.986 -19.007 -4.911 1.00 89.19 87 TRP A O 1
ATOM 726 N N . LYS A 1 88 ? 11.874 -17.535 -3.227 1.00 91.69 88 LYS A N 1
ATOM 727 C CA . LYS A 1 88 ? 12.136 -18.475 -2.121 1.00 91.69 88 LYS A CA 1
ATOM 728 C C . LYS A 1 88 ? 10.931 -18.480 -1.182 1.00 91.69 88 LYS A C 1
ATOM 730 O O . LYS A 1 88 ? 10.035 -17.660 -1.354 1.00 91.69 88 LYS A O 1
ATOM 735 N N . PHE A 1 89 ? 10.911 -19.355 -0.176 1.00 93.31 89 PHE A N 1
ATOM 736 C CA . PHE A 1 89 ? 9.782 -19.450 0.759 1.00 93.31 89 PHE A CA 1
ATOM 737 C C . PHE A 1 89 ? 9.380 -18.090 1.355 1.00 93.31 89 PHE A C 1
ATOM 739 O O . PHE A 1 89 ? 8.228 -17.700 1.230 1.00 93.31 89 PHE A O 1
ATOM 746 N N . ILE A 1 90 ? 10.338 -17.319 1.888 1.00 93.44 90 ILE A N 1
ATOM 747 C CA . ILE A 1 90 ? 10.079 -15.995 2.486 1.00 93.44 90 ILE A CA 1
ATOM 748 C C . ILE A 1 90 ? 9.463 -15.020 1.471 1.00 93.44 90 ILE A C 1
ATOM 750 O O . ILE A 1 90 ? 8.469 -14.368 1.767 1.00 93.44 90 ILE A O 1
ATOM 754 N N . GLY A 1 91 ? 10.016 -14.940 0.257 1.00 93.38 91 GLY A N 1
ATOM 755 C CA . GLY A 1 91 ? 9.476 -14.056 -0.779 1.00 93.38 91 GLY A CA 1
ATOM 756 C C . GLY A 1 91 ? 8.122 -14.523 -1.322 1.00 93.38 91 GLY A C 1
ATOM 757 O O . GLY A 1 91 ? 7.268 -13.700 -1.632 1.00 93.38 91 GLY A O 1
ATOM 758 N N . SER A 1 92 ? 7.882 -15.836 -1.352 1.00 94.75 92 SER A N 1
ATOM 759 C CA . SER A 1 92 ? 6.583 -16.411 -1.728 1.00 94.75 92 SER A CA 1
ATOM 760 C C . SER A 1 92 ? 5.528 -16.139 -0.654 1.00 94.75 92 SER A C 1
ATOM 762 O O . SER A 1 92 ? 4.406 -15.775 -0.987 1.00 94.75 92 SER A O 1
ATOM 764 N N . PHE A 1 93 ? 5.900 -16.247 0.625 1.00 95.62 93 PHE A N 1
ATOM 765 C CA . PHE A 1 93 ? 5.050 -15.905 1.766 1.00 95.62 93 PHE A CA 1
ATOM 766 C C . PHE A 1 93 ? 4.673 -14.417 1.760 1.00 95.62 93 PHE A C 1
ATOM 768 O O . PHE A 1 93 ? 3.505 -14.059 1.910 1.00 95.62 93 PHE A O 1
ATOM 775 N N . TYR A 1 94 ? 5.653 -13.549 1.507 1.00 94.38 94 TYR A N 1
ATOM 776 C CA . TYR A 1 94 ? 5.417 -12.122 1.317 1.00 94.38 94 TYR A CA 1
ATOM 777 C C . TYR A 1 94 ? 4.455 -11.857 0.146 1.00 94.38 94 TYR A C 1
ATOM 779 O O . TYR A 1 94 ? 3.468 -11.145 0.318 1.00 94.38 94 TYR A O 1
ATOM 787 N N . TYR A 1 95 ? 4.680 -12.488 -1.014 1.00 95.25 95 TYR A N 1
ATOM 788 C CA . TYR A 1 95 ? 3.806 -12.351 -2.184 1.00 95.25 95 TYR A CA 1
ATOM 789 C C . TYR A 1 95 ? 2.353 -12.732 -1.874 1.00 95.25 95 TYR A C 1
ATOM 791 O O . TYR A 1 95 ? 1.448 -11.943 -2.141 1.00 95.25 95 TYR A O 1
ATOM 799 N N . VAL A 1 96 ? 2.113 -13.905 -1.273 1.00 95.62 96 VAL A N 1
ATOM 800 C CA . VAL A 1 96 ? 0.739 -14.323 -0.950 1.00 95.62 96 VAL A CA 1
ATOM 801 C C . VAL A 1 96 ? 0.096 -13.415 0.095 1.00 95.62 96 VAL A C 1
ATOM 803 O O . VAL A 1 96 ? -1.096 -13.152 -0.007 1.00 95.62 96 VAL A O 1
ATOM 806 N N . THR A 1 97 ? 0.866 -12.868 1.040 1.00 95.62 97 THR A N 1
ATOM 807 C CA . THR A 1 97 ? 0.358 -11.891 2.019 1.00 95.62 97 THR A CA 1
ATOM 808 C C . THR A 1 97 ? -0.098 -10.607 1.329 1.00 95.62 97 THR A C 1
ATOM 810 O O . THR A 1 97 ? -1.206 -10.144 1.573 1.00 95.62 97 THR A O 1
ATOM 813 N N . VAL A 1 98 ? 0.711 -10.068 0.412 1.00 95.81 98 VAL A N 1
ATOM 814 C CA . VAL A 1 98 ? 0.381 -8.867 -0.378 1.00 95.81 98 VAL A CA 1
ATOM 815 C C . VAL A 1 98 ? -0.848 -9.087 -1.268 1.00 95.81 98 VAL A C 1
ATOM 817 O O . VAL A 1 98 ? -1.638 -8.161 -1.443 1.00 95.81 98 VAL A O 1
ATOM 820 N N . VAL A 1 99 ? -1.027 -10.298 -1.812 1.00 96.44 99 VAL A N 1
ATOM 821 C CA . VAL A 1 99 ? -2.230 -10.678 -2.576 1.00 96.44 99 VAL A CA 1
ATOM 822 C C . VAL A 1 99 ? -3.468 -10.705 -1.679 1.00 96.44 99 VAL A C 1
ATOM 824 O O . VAL A 1 99 ? -4.480 -10.111 -2.040 1.00 96.44 99 VAL A O 1
ATOM 827 N N . LEU A 1 100 ? -3.401 -11.364 -0.516 1.00 96.81 100 LEU A N 1
ATOM 828 C CA . LEU A 1 100 ? -4.540 -11.452 0.408 1.00 96.81 100 LEU A CA 1
ATOM 829 C C . LEU A 1 100 ? -4.920 -10.096 1.006 1.00 96.81 100 LEU A C 1
ATOM 831 O O . LEU A 1 100 ? -6.103 -9.797 1.136 1.00 96.81 100 LEU A O 1
ATOM 835 N N . ALA A 1 101 ? -3.920 -9.274 1.321 1.00 95.56 101 ALA A N 1
ATOM 836 C CA . ALA A 1 101 ? -4.103 -7.920 1.826 1.00 95.56 101 ALA A CA 1
ATOM 837 C C . ALA A 1 101 ? -4.558 -6.924 0.746 1.00 95.56 101 ALA A C 1
ATOM 839 O O . ALA A 1 101 ? -4.824 -5.775 1.075 1.00 95.56 101 ALA A O 1
ATOM 840 N N . LEU A 1 102 ? -4.649 -7.346 -0.523 1.00 95.69 102 LEU A N 1
ATOM 841 C CA . LEU A 1 102 ? -5.049 -6.510 -1.662 1.00 95.69 102 LEU A CA 1
ATOM 842 C C . LEU A 1 102 ? -4.132 -5.298 -1.915 1.00 95.69 102 LEU A C 1
ATOM 844 O O . LEU A 1 102 ? -4.529 -4.367 -2.607 1.00 95.69 102 LEU A O 1
ATOM 848 N N . ILE A 1 103 ? -2.897 -5.321 -1.400 1.00 95.38 103 ILE A N 1
ATOM 849 C CA . ILE A 1 103 ? -1.942 -4.209 -1.540 1.00 95.38 103 ILE A CA 1
ATOM 850 C C . ILE A 1 103 ? -1.364 -4.169 -2.961 1.00 95.38 103 ILE A C 1
ATOM 852 O O . ILE A 1 103 ? -1.335 -3.131 -3.610 1.00 95.38 103 ILE A O 1
ATOM 856 N N . GLY A 1 104 ? -0.888 -5.312 -3.464 1.00 92.38 104 GLY A N 1
ATOM 857 C CA . GLY A 1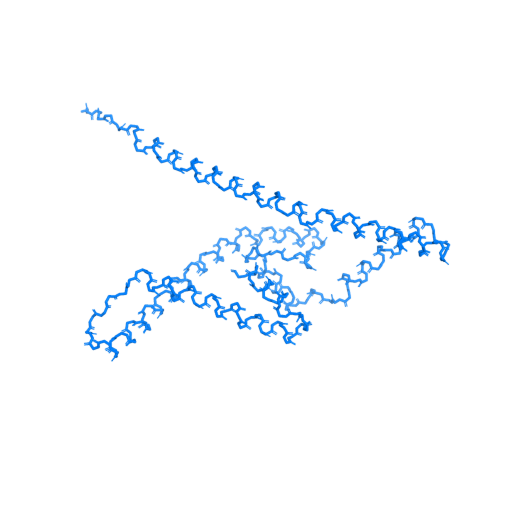 104 ? -0.496 -5.455 -4.869 1.00 92.38 104 GLY A CA 1
ATOM 858 C C . GLY A 1 104 ? 0.681 -4.594 -5.365 1.00 92.38 104 GLY A C 1
ATOM 859 O O . GLY A 1 104 ? 0.614 -4.101 -6.484 1.00 92.38 104 GLY A O 1
ATOM 860 N N . TYR A 1 105 ? 1.795 -4.472 -4.627 1.00 90.38 105 TYR A N 1
ATOM 861 C CA . TYR A 1 105 ? 2.958 -3.640 -5.024 1.00 90.38 105 TYR A CA 1
ATOM 862 C C . TYR A 1 105 ? 3.559 -3.897 -6.424 1.00 90.38 105 TYR A C 1
ATOM 864 O O . TYR A 1 105 ? 4.353 -3.097 -6.909 1.00 90.38 105 TYR A O 1
ATOM 872 N N . GLY A 1 106 ? 3.302 -5.052 -7.041 1.00 86.44 106 GLY A N 1
ATOM 873 C CA . GLY A 1 106 ? 3.698 -5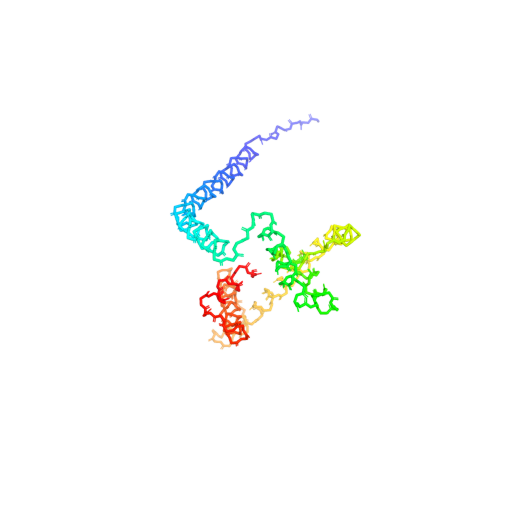.338 -8.427 1.00 86.44 106 GLY A CA 1
ATOM 874 C C . GLY A 1 106 ? 5.185 -5.632 -8.688 1.00 86.44 106 GLY A C 1
ATOM 875 O O . GLY A 1 106 ? 5.538 -6.021 -9.798 1.00 86.44 106 GLY A O 1
ATOM 876 N N . HIS A 1 107 ? 6.069 -5.531 -7.693 1.00 84.06 107 HIS A N 1
ATOM 877 C CA . HIS A 1 107 ? 7.505 -5.807 -7.873 1.00 84.06 107 HIS A CA 1
ATOM 878 C C . HIS A 1 107 ? 7.852 -7.307 -7.984 1.00 84.06 107 HIS A C 1
ATOM 880 O O . HIS A 1 107 ? 8.950 -7.647 -8.428 1.00 84.06 107 HIS A O 1
ATOM 886 N N . ALA A 1 108 ? 6.943 -8.200 -7.577 1.00 83.50 108 ALA A N 1
ATOM 887 C CA . ALA A 1 108 ? 7.072 -9.653 -7.690 1.00 83.50 108 ALA A CA 1
ATOM 888 C C . ALA A 1 108 ? 5.739 -10.251 -8.169 1.00 83.50 108 ALA A C 1
ATOM 890 O O . ALA A 1 108 ? 4.778 -10.337 -7.410 1.00 83.50 108 ALA A O 1
ATOM 891 N N . ILE A 1 109 ? 5.669 -10.636 -9.447 1.00 87.19 109 ILE A N 1
ATOM 892 C CA . ILE A 1 109 ? 4.461 -11.176 -10.092 1.00 87.19 109 ILE A CA 1
ATOM 893 C C . ILE A 1 109 ? 4.821 -12.510 -10.764 1.00 87.19 109 ILE A C 1
ATOM 895 O O . ILE A 1 109 ? 5.888 -12.605 -11.381 1.00 87.19 109 ILE A O 1
ATOM 899 N N . PRO A 1 110 ? 3.976 -13.557 -10.669 1.00 91.62 110 PRO A N 1
ATOM 900 C CA . PRO A 1 110 ? 4.216 -14.816 -11.360 1.00 91.62 110 PRO A CA 1
ATOM 901 C C . PRO A 1 110 ? 4.204 -14.616 -12.880 1.00 91.62 110 PRO A C 1
ATOM 903 O O . PRO A 1 110 ? 3.243 -14.117 -13.474 1.00 91.62 110 PRO A O 1
ATOM 906 N N . ASN A 1 111 ? 5.284 -15.051 -13.525 1.00 89.81 111 ASN A N 1
ATOM 907 C CA . ASN A 1 111 ? 5.435 -14.971 -14.979 1.00 89.81 111 ASN A CA 1
ATOM 908 C C . ASN A 1 111 ? 4.892 -16.212 -15.701 1.00 89.81 111 ASN A C 1
ATOM 910 O O . ASN A 1 111 ? 4.626 -16.153 -16.896 1.00 89.81 111 ASN A O 1
ATOM 914 N N . THR A 1 112 ? 4.708 -17.329 -14.991 1.00 94.94 112 THR A N 1
ATOM 915 C CA . THR A 1 112 ? 4.180 -18.569 -15.568 1.00 94.94 112 THR A CA 1
ATOM 916 C C . THR A 1 112 ? 2.655 -18.549 -15.603 1.00 94.94 112 THR A C 1
ATOM 918 O O . THR A 1 112 ? 2.006 -18.037 -14.688 1.00 94.94 112 THR A O 1
ATOM 921 N N . PHE A 1 113 ? 2.071 -19.157 -16.639 1.00 96.56 113 PHE A N 1
ATOM 922 C CA . PHE A 1 113 ? 0.620 -19.338 -16.732 1.00 96.56 113 PHE A CA 1
ATOM 923 C C . PHE A 1 113 ? 0.067 -20.074 -15.502 1.00 96.56 113 PHE A C 1
ATOM 925 O O . PHE A 1 113 ? -0.872 -19.600 -14.871 1.00 96.56 113 PHE A O 1
ATOM 932 N N . ALA A 1 114 ? 0.718 -21.174 -15.106 1.00 97.19 114 ALA A N 1
ATOM 933 C CA . ALA A 1 114 ? 0.340 -21.946 -13.925 1.00 97.19 114 ALA A CA 1
ATOM 934 C C . ALA A 1 114 ? 0.367 -21.103 -12.639 1.00 97.19 114 ALA A C 1
ATOM 936 O O . ALA A 1 114 ? -0.583 -21.148 -11.864 1.00 97.19 114 ALA A O 1
ATOM 937 N N . GLY A 1 115 ? 1.409 -20.287 -12.432 1.00 96.44 115 GLY A N 1
ATOM 938 C CA . GLY A 1 115 ? 1.503 -19.415 -11.261 1.00 96.44 115 GLY A CA 1
ATOM 939 C C . GLY A 1 115 ? 0.362 -18.400 -11.205 1.00 96.44 115 GLY A C 1
ATOM 940 O O . GLY A 1 115 ? -0.246 -18.224 -10.155 1.00 96.44 115 GLY A O 1
ATOM 941 N N . ARG A 1 116 ? 0.007 -17.790 -12.343 1.00 96.38 116 ARG A N 1
ATOM 942 C CA . ARG A 1 116 ? -1.131 -16.858 -12.430 1.00 96.38 116 ARG A CA 1
ATOM 943 C C . ARG A 1 116 ? -2.468 -17.552 -12.173 1.00 96.38 116 ARG A C 1
ATOM 945 O O . ARG A 1 116 ? -3.278 -17.025 -11.418 1.00 96.38 116 ARG A O 1
ATOM 952 N N . ALA A 1 117 ? -2.686 -18.731 -12.756 1.00 97.75 117 ALA A N 1
ATOM 953 C CA . ALA A 1 117 ? -3.903 -19.513 -12.541 1.00 97.75 117 ALA A CA 1
ATOM 954 C C . ALA A 1 117 ? -4.073 -19.904 -11.062 1.00 97.75 117 ALA A C 1
ATOM 956 O O . ALA A 1 117 ? -5.155 -19.734 -10.499 1.00 97.75 117 ALA A O 1
ATOM 957 N N . VAL A 1 118 ? -2.990 -20.344 -10.411 1.00 97.38 118 VAL A N 1
ATOM 958 C CA . VAL A 1 118 ? -2.982 -20.645 -8.972 1.00 97.38 118 VAL A CA 1
ATOM 959 C C . VAL A 1 118 ? -3.252 -19.390 -8.146 1.00 97.38 118 VAL A C 1
ATOM 961 O O . VAL A 1 118 ? -4.066 -19.459 -7.232 1.00 97.38 118 VAL A O 1
ATOM 964 N N . THR A 1 119 ? -2.651 -18.240 -8.473 1.00 96.88 119 THR A N 1
ATOM 965 C CA . THR A 1 119 ? -2.942 -16.974 -7.779 1.00 96.88 119 THR A CA 1
ATOM 966 C C . THR A 1 119 ? -4.422 -16.608 -7.865 1.00 96.88 119 THR A C 1
ATOM 968 O O . THR A 1 119 ? -4.992 -16.215 -6.853 1.00 96.88 119 THR A O 1
ATOM 971 N N . ILE A 1 120 ? -5.056 -16.749 -9.035 1.00 97.25 120 ILE A N 1
ATOM 972 C CA . ILE A 1 120 ? -6.488 -16.452 -9.204 1.00 97.25 120 ILE A CA 1
ATOM 973 C C . ILE A 1 120 ? -7.324 -17.350 -8.285 1.00 97.25 120 ILE A C 1
ATOM 975 O O . ILE A 1 120 ? -8.120 -16.846 -7.496 1.00 97.25 120 ILE A O 1
ATOM 979 N N . ALA A 1 121 ? -7.105 -18.667 -8.333 1.00 97.81 121 ALA A N 1
ATOM 980 C CA . ALA A 1 121 ? -7.825 -19.611 -7.480 1.00 97.81 121 ALA A CA 1
ATOM 981 C C . ALA A 1 121 ? -7.576 -19.352 -5.981 1.00 97.81 121 ALA A C 1
ATOM 983 O O . ALA A 1 121 ? -8.510 -19.373 -5.180 1.00 97.81 121 ALA A O 1
ATOM 984 N N . TYR A 1 122 ? -6.329 -19.054 -5.609 1.00 97.25 122 TYR A N 1
ATOM 985 C CA . TYR A 1 122 ? -5.928 -18.734 -4.240 1.00 97.25 122 TYR A CA 1
ATOM 986 C C . TYR A 1 122 ? -6.592 -17.451 -3.727 1.00 97.25 122 TYR A C 1
ATOM 988 O O . TYR A 1 122 ? -7.102 -17.429 -2.609 1.00 97.25 122 TYR A O 1
ATOM 996 N N . ALA A 1 123 ? -6.637 -16.396 -4.544 1.00 97.38 123 ALA A N 1
ATOM 997 C CA . ALA A 1 123 ? -7.225 -15.110 -4.183 1.00 97.38 123 ALA A CA 1
ATOM 998 C C . ALA A 1 123 ? -8.745 -15.203 -3.968 1.00 97.38 123 ALA A C 1
ATOM 1000 O O . ALA A 1 123 ? -9.254 -14.625 -3.008 1.00 97.38 123 ALA A O 1
ATOM 1001 N N . LEU A 1 124 ? -9.459 -15.976 -4.798 1.00 97.75 124 LEU A N 1
ATOM 1002 C CA . LEU A 1 124 ? -10.915 -16.150 -4.691 1.00 97.75 124 LEU A CA 1
ATOM 1003 C C . LEU A 1 124 ? -11.358 -16.679 -3.320 1.00 97.75 124 LEU A C 1
ATOM 1005 O O . LEU A 1 124 ? -12.388 -16.255 -2.804 1.00 97.75 124 LEU A O 1
ATOM 1009 N N . ILE A 1 125 ? -10.581 -17.586 -2.728 1.00 97.62 125 ILE A N 1
ATOM 1010 C CA . ILE A 1 125 ? -10.878 -18.167 -1.411 1.00 97.62 125 ILE A CA 1
ATOM 1011 C C . ILE A 1 125 ? -10.198 -17.352 -0.305 1.00 97.62 125 ILE A C 1
ATOM 1013 O O . ILE A 1 125 ? -10.781 -17.088 0.747 1.00 97.62 125 ILE A O 1
ATOM 1017 N N . GLY A 1 126 ? -8.959 -16.931 -0.543 1.00 98.00 126 GLY A N 1
ATOM 1018 C CA . GLY A 1 126 ? -8.121 -16.274 0.444 1.00 98.00 126 GLY A CA 1
ATOM 1019 C C . GLY A 1 126 ? -8.588 -14.875 0.834 1.00 98.00 126 GLY A C 1
ATOM 1020 O O . GLY A 1 126 ? -8.565 -14.561 2.021 1.00 98.00 126 GLY A O 1
ATOM 1021 N N . ILE A 1 127 ? -9.023 -14.042 -0.120 1.00 98.06 127 ILE A N 1
ATOM 1022 C CA . ILE A 1 127 ? -9.444 -12.659 0.166 1.00 98.06 127 ILE A CA 1
ATOM 1023 C C . ILE A 1 127 ? -10.657 -12.638 1.117 1.00 98.06 127 ILE A C 1
ATOM 1025 O O . ILE A 1 127 ? -10.575 -11.963 2.143 1.00 98.06 127 ILE A O 1
ATOM 1029 N N . PRO A 1 128 ? -11.749 -13.400 0.882 1.00 98.00 128 PRO A N 1
ATOM 1030 C CA . PRO A 1 128 ? -12.855 -13.471 1.838 1.00 98.00 128 PRO A CA 1
ATOM 1031 C C . PRO A 1 128 ? -12.424 -13.934 3.234 1.00 98.00 128 PRO A C 1
ATOM 1033 O O . PRO A 1 128 ? -12.811 -13.323 4.230 1.00 98.00 128 PRO A O 1
ATOM 1036 N N . MET A 1 129 ? -11.591 -14.979 3.321 1.00 97.56 129 MET A N 1
ATOM 1037 C CA . MET A 1 129 ? -11.083 -15.465 4.611 1.00 97.56 129 MET A CA 1
ATOM 1038 C C . MET A 1 129 ? -10.242 -14.400 5.327 1.00 97.56 129 MET A C 1
ATOM 1040 O O . MET A 1 129 ? -10.391 -14.212 6.535 1.00 97.56 129 MET A O 1
ATOM 1044 N N . TRP A 1 130 ? -9.397 -13.678 4.588 1.00 97.38 130 TRP A N 1
ATOM 1045 C CA . TRP A 1 130 ? -8.579 -12.588 5.115 1.00 97.38 130 TRP A CA 1
ATOM 1046 C C . TRP A 1 130 ? -9.438 -11.443 5.661 1.00 97.38 130 TRP A C 1
ATOM 1048 O O . TRP A 1 130 ? -9.202 -10.985 6.777 1.00 97.38 130 TRP A O 1
ATOM 1058 N N . LEU A 1 131 ? -10.477 -11.024 4.932 1.00 97.06 131 LEU A N 1
ATOM 1059 C CA . LEU A 1 131 ? -11.394 -9.968 5.375 1.00 97.06 131 LEU A CA 1
ATOM 1060 C C . LEU A 1 131 ? -12.132 -10.347 6.667 1.00 97.06 131 LEU A C 1
ATOM 1062 O O . LEU A 1 131 ? -12.189 -9.543 7.598 1.00 97.06 131 LEU A O 1
ATOM 1066 N N . ILE A 1 132 ? -12.631 -11.585 6.762 1.00 97.69 132 ILE A N 1
ATOM 1067 C CA . ILE A 1 132 ? -13.286 -12.093 7.981 1.00 97.69 132 ILE A CA 1
ATOM 1068 C C . ILE A 1 132 ? -12.296 -12.116 9.155 1.00 97.69 132 ILE A C 1
ATOM 1070 O O . ILE A 1 132 ? -12.639 -11.725 10.274 1.00 97.69 132 ILE A O 1
ATOM 1074 N N . MET A 1 133 ? -11.054 -12.542 8.909 1.00 97.69 133 MET A N 1
ATOM 1075 C CA . MET A 1 133 ? -10.001 -12.538 9.923 1.00 97.69 133 MET A CA 1
ATOM 1076 C C . MET A 1 133 ? -9.708 -11.116 10.421 1.00 97.69 133 MET A C 1
ATOM 1078 O O . MET A 1 133 ? -9.695 -10.901 11.633 1.00 97.69 133 MET A O 1
ATOM 1082 N N . ILE A 1 134 ? -9.516 -10.148 9.518 1.00 96.25 134 ILE A N 1
ATOM 1083 C CA . ILE A 1 134 ? -9.264 -8.742 9.874 1.00 96.25 134 ILE A CA 1
ATOM 1084 C C . ILE A 1 134 ? -10.425 -8.162 10.680 1.00 96.25 134 ILE A C 1
ATOM 1086 O O . ILE A 1 134 ? -10.185 -7.513 11.698 1.00 96.25 134 ILE A O 1
ATOM 1090 N N . GLN A 1 135 ? -11.671 -8.452 10.300 1.00 96.75 135 GLN A N 1
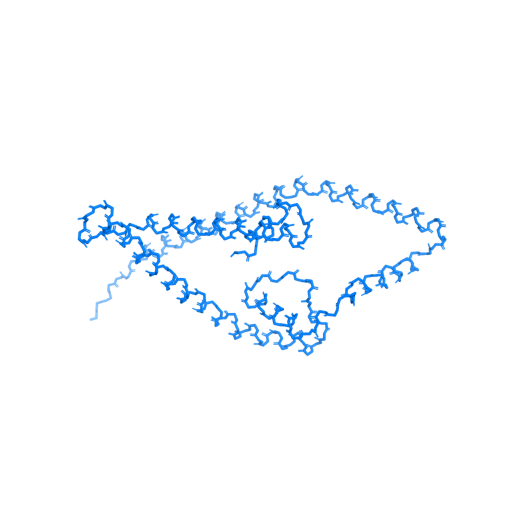ATOM 1091 C CA . GLN A 1 135 ? -12.835 -8.030 11.076 1.00 96.75 135 GLN A CA 1
ATOM 1092 C C . GLN A 1 135 ? -12.805 -8.614 12.500 1.00 96.75 135 GLN A C 1
ATOM 1094 O O . GLN A 1 135 ? -12.931 -7.869 13.473 1.00 96.75 135 GLN A O 1
ATOM 1099 N N . SER A 1 136 ? -12.576 -9.924 12.643 1.00 97.19 136 SER A N 1
ATOM 1100 C CA . SER A 1 136 ? -12.519 -10.576 13.961 1.00 97.19 136 SER A CA 1
ATOM 1101 C C . SER A 1 136 ? -11.382 -10.031 14.833 1.00 97.19 136 SER A C 1
ATOM 1103 O O . SER A 1 136 ? -11.554 -9.811 16.036 1.00 97.19 136 SER A O 1
ATOM 1105 N N . VAL A 1 137 ? -10.216 -9.777 14.236 1.00 96.75 137 VAL A N 1
ATOM 1106 C CA . VAL A 1 137 ? -9.077 -9.160 14.926 1.00 96.75 137 VAL A CA 1
ATOM 1107 C C . VAL A 1 137 ? -9.409 -7.726 15.344 1.00 96.75 137 VAL A C 1
ATOM 1109 O O . VAL A 1 137 ? -9.134 -7.364 16.488 1.00 96.75 137 VAL A O 1
ATOM 1112 N N . GLY A 1 138 ? -10.060 -6.939 14.483 1.00 95.38 138 GLY A N 1
ATOM 1113 C CA . GLY A 1 138 ? -10.517 -5.582 14.798 1.00 95.38 138 GLY A CA 1
ATOM 1114 C C . GLY A 1 138 ? -11.508 -5.544 15.966 1.00 95.38 138 GLY A C 1
ATOM 1115 O O . GLY A 1 138 ? -11.357 -4.748 16.890 1.00 95.38 138 GLY A O 1
ATOM 1116 N N . GLU A 1 139 ? -12.470 -6.468 16.015 1.00 96.31 139 GLU A N 1
ATOM 1117 C CA . GLU A 1 139 ? -13.419 -6.582 17.135 1.00 96.31 139 GLU A CA 1
ATOM 1118 C C . GLU A 1 139 ? -12.726 -6.929 18.465 1.00 96.31 139 GLU A C 1
ATOM 1120 O O . GLU A 1 139 ? -13.057 -6.373 19.526 1.00 96.31 139 GLU A O 1
ATOM 1125 N N . ARG A 1 140 ? -11.726 -7.820 18.420 1.00 96.31 140 ARG A N 1
ATOM 1126 C CA . ARG A 1 140 ? -10.896 -8.167 19.586 1.00 96.31 140 ARG A CA 1
ATOM 1127 C C . ARG A 1 140 ? -10.029 -6.992 20.030 1.00 96.31 140 ARG A C 1
ATOM 1129 O O . ARG A 1 140 ? -9.945 -6.734 21.232 1.00 96.31 140 ARG A O 1
ATOM 1136 N N . LEU A 1 141 ? -9.436 -6.258 19.090 1.00 95.56 141 LEU A N 1
ATOM 1137 C CA . LEU A 1 141 ? -8.663 -5.048 19.370 1.00 95.56 141 LEU A CA 1
ATOM 1138 C C . LEU A 1 141 ? -9.543 -3.987 20.041 1.00 95.56 141 LEU A C 1
ATOM 1140 O O . LEU A 1 141 ? -9.175 -3.445 21.081 1.00 95.56 141 LEU A O 1
ATOM 1144 N N . ASN A 1 142 ? -10.757 -3.779 19.535 1.00 95.50 142 ASN A N 1
ATOM 1145 C CA . ASN A 1 142 ? -11.709 -2.831 20.111 1.00 95.50 142 ASN A CA 1
ATOM 1146 C C . ASN A 1 142 ? -12.146 -3.246 21.517 1.00 95.50 142 ASN A C 1
ATOM 1148 O O . ASN A 1 142 ? -12.290 -2.405 22.408 1.00 95.50 142 ASN A O 1
ATOM 1152 N N . SER A 1 143 ? -12.322 -4.545 21.751 1.00 95.12 143 SER A N 1
ATOM 1153 C CA . SER A 1 143 ? -12.575 -5.089 23.090 1.00 95.12 143 SER A CA 1
ATOM 1154 C C . SER A 1 143 ? -11.402 -4.838 24.044 1.00 95.12 143 SER A C 1
ATOM 1156 O O . SER A 1 143 ? -11.619 -4.410 25.182 1.00 95.12 143 SER A O 1
ATOM 1158 N N . LEU A 1 144 ? -10.166 -5.024 23.573 1.00 95.69 144 LEU A N 1
ATOM 1159 C CA . LEU A 1 144 ? -8.951 -4.756 24.343 1.00 95.69 144 LEU A CA 1
ATOM 1160 C C . LEU A 1 144 ? -8.815 -3.266 24.687 1.00 95.69 144 LEU A C 1
ATOM 1162 O O . LEU A 1 144 ? -8.597 -2.930 25.852 1.00 95.69 144 LEU A O 1
ATOM 1166 N N . ILE A 1 145 ? -9.019 -2.366 23.720 1.00 95.06 145 ILE A N 1
ATOM 1167 C CA . ILE A 1 145 ? -8.975 -0.914 23.950 1.00 95.06 145 ILE A CA 1
ATOM 1168 C C . ILE A 1 145 ? -10.018 -0.514 25.000 1.00 95.06 145 ILE A C 1
ATOM 1170 O O . ILE A 1 145 ? -9.694 0.191 25.958 1.00 95.06 145 ILE A O 1
ATOM 1174 N N . ARG A 1 146 ? -11.258 -1.015 24.894 1.00 94.62 146 ARG A N 1
ATOM 1175 C CA . ARG A 1 146 ? -12.304 -0.763 25.904 1.00 94.62 146 ARG A CA 1
ATOM 1176 C C . ARG A 1 146 ? -11.898 -1.262 27.286 1.00 94.62 146 ARG A C 1
ATOM 1178 O O . ARG A 1 146 ? -12.156 -0.569 28.270 1.00 94.62 146 ARG A O 1
ATOM 1185 N N . PHE A 1 147 ? -11.293 -2.445 27.375 1.00 93.56 147 PHE A N 1
ATOM 1186 C CA . PHE A 1 147 ? -10.817 -2.997 28.642 1.00 93.56 147 PHE A CA 1
ATOM 1187 C C . PHE A 1 147 ? -9.761 -2.085 29.282 1.00 93.56 147 PHE A C 1
ATOM 1189 O O . PHE A 1 147 ? -9.912 -1.693 30.443 1.00 93.56 147 PHE A O 1
ATOM 1196 N N . VAL A 1 148 ? -8.754 -1.672 28.508 1.00 93.81 148 VAL A N 1
ATOM 1197 C CA . VAL A 1 148 ? -7.686 -0.771 28.966 1.00 93.81 148 VAL A CA 1
ATOM 1198 C C . VAL A 1 148 ? -8.249 0.590 29.384 1.00 93.81 148 VAL A C 1
ATOM 1200 O O . VAL A 1 148 ? -7.951 1.066 30.480 1.00 93.81 148 VAL A O 1
ATOM 1203 N N . LEU A 1 149 ? -9.127 1.194 28.581 1.00 92.94 149 LEU A N 1
ATOM 1204 C CA . LEU A 1 149 ? -9.754 2.478 28.909 1.00 92.94 149 LEU A CA 1
ATOM 1205 C C . LEU A 1 149 ? -10.599 2.407 30.184 1.00 92.94 149 LEU A C 1
ATOM 1207 O O . LEU A 1 149 ? -10.520 3.304 31.027 1.00 92.94 149 LEU A O 1
ATOM 1211 N N . LYS A 1 150 ? -11.384 1.337 30.366 1.00 92.12 150 LYS A N 1
ATOM 1212 C CA . LYS A 1 150 ? -12.147 1.123 31.605 1.00 92.12 150 LYS A CA 1
ATOM 1213 C C . LYS A 1 150 ? -11.220 0.982 32.807 1.00 92.12 150 LYS A C 1
ATOM 1215 O O . LYS A 1 150 ? -11.505 1.567 33.851 1.00 92.12 150 LYS A O 1
ATOM 1220 N N . TYR A 1 151 ? -10.122 0.242 32.667 1.00 91.38 151 TYR A N 1
ATOM 1221 C CA . TYR A 1 151 ? -9.126 0.088 33.726 1.00 91.38 151 TYR A CA 1
ATOM 1222 C C . TYR A 1 151 ? -8.503 1.437 34.121 1.00 91.38 151 TYR A C 1
ATOM 1224 O O . TYR A 1 151 ? -8.502 1.791 35.303 1.00 91.38 151 TYR A O 1
ATOM 1232 N N . ILE A 1 152 ? -8.071 2.234 33.137 1.00 91.31 152 ILE A N 1
ATOM 1233 C CA . ILE A 1 152 ? -7.525 3.583 33.353 1.00 91.31 152 ILE A CA 1
ATOM 1234 C C . ILE A 1 152 ? -8.566 4.470 34.048 1.00 91.31 152 ILE A C 1
ATOM 1236 O O . ILE A 1 152 ? -8.292 5.033 35.109 1.00 91.31 152 ILE A O 1
ATOM 1240 N N . LYS A 1 153 ? -9.794 4.556 33.526 1.00 90.69 153 LYS A N 1
ATOM 1241 C CA . LYS A 1 153 ? -10.845 5.397 34.121 1.00 90.69 153 LYS A CA 1
ATOM 1242 C C . LYS A 1 153 ? -11.231 4.973 35.535 1.00 90.69 153 LYS A C 1
ATOM 1244 O O . LYS A 1 153 ? -11.426 5.843 36.380 1.00 90.69 153 LYS A O 1
ATOM 1249 N N . ARG A 1 154 ? -11.304 3.671 35.832 1.00 89.50 154 ARG A N 1
ATOM 1250 C CA . ARG A 1 154 ? -11.551 3.182 37.202 1.00 89.50 154 ARG A CA 1
ATOM 1251 C C . ARG A 1 154 ? -10.472 3.675 38.165 1.00 89.50 154 ARG A C 1
ATOM 1253 O O . ARG A 1 154 ? -10.803 4.139 39.254 1.00 89.50 154 ARG A O 1
ATOM 1260 N N . LYS A 1 155 ? -9.203 3.630 37.745 1.00 89.44 155 LYS A N 1
ATOM 1261 C CA . LYS A 1 155 ? -8.064 4.065 38.563 1.00 89.44 155 LYS A CA 1
ATOM 1262 C C . LYS A 1 155 ? -8.027 5.585 38.764 1.00 89.44 155 LYS A C 1
ATOM 1264 O O . LYS A 1 155 ? -7.833 6.034 39.889 1.00 89.44 155 LYS A O 1
ATOM 1269 N N . PHE A 1 156 ? -8.236 6.368 37.704 1.00 87.94 156 PHE A N 1
ATOM 1270 C CA . PHE A 1 156 ? -8.096 7.831 37.749 1.00 87.94 156 PHE A CA 1
ATOM 1271 C C . PHE A 1 156 ? -9.367 8.566 38.191 1.00 87.94 156 PHE A C 1
ATOM 1273 O O . PHE A 1 156 ? -9.290 9.501 38.981 1.00 87.94 156 PHE A O 1
ATOM 1280 N N . GLN A 1 157 ? -10.542 8.154 37.713 1.00 84.62 157 GLN A N 1
ATOM 1281 C CA . GLN A 1 157 ? -11.811 8.841 37.994 1.00 84.62 157 GLN A CA 1
ATOM 1282 C C . GLN A 1 157 ? -12.540 8.271 39.220 1.00 84.62 157 GLN A C 1
ATOM 1284 O O . GLN A 1 157 ? -13.612 8.765 39.564 1.00 84.62 157 GLN A O 1
ATOM 1289 N N . LYS A 1 158 ? -12.006 7.209 39.849 1.00 78.38 158 LYS A N 1
ATOM 1290 C CA . LYS A 1 158 ? -12.617 6.474 40.977 1.00 78.38 158 LYS A CA 1
ATOM 1291 C C . LYS A 1 158 ? -14.090 6.082 40.745 1.00 78.38 158 LYS A C 1
ATOM 1293 O O . LYS A 1 158 ? -14.843 5.871 41.692 1.00 78.38 158 LYS A O 1
ATOM 1298 N N . ARG A 1 159 ? -14.521 5.964 39.483 1.00 74.31 159 ARG A N 1
ATOM 1299 C CA . ARG A 1 159 ? -15.867 5.503 39.111 1.00 74.31 159 ARG A CA 1
ATOM 1300 C C . ARG A 1 159 ? -15.877 3.982 39.014 1.00 74.31 159 ARG A C 1
ATOM 1302 O O . ARG A 1 159 ? -15.024 3.406 38.347 1.00 74.31 159 ARG A O 1
ATOM 1309 N N . ARG A 1 160 ? -16.867 3.339 39.642 1.00 69.06 160 ARG A N 1
ATOM 1310 C CA . ARG A 1 160 ? -17.010 1.870 39.673 1.00 69.06 160 ARG A CA 1
ATOM 1311 C C . ARG A 1 160 ? -17.334 1.292 38.282 1.00 69.06 160 ARG A C 1
ATOM 1313 O O . ARG A 1 160 ? -16.724 0.310 37.862 1.00 69.06 160 ARG A O 1
ATOM 1320 N N . GLU A 1 161 ? -18.190 1.981 37.525 1.00 79.19 161 GLU A N 1
ATOM 1321 C CA . GLU A 1 161 ? -18.643 1.604 36.174 1.00 79.19 161 GLU A CA 1
ATOM 1322 C C . GLU A 1 161 ? -18.461 2.771 35.179 1.00 79.19 161 GLU A C 1
ATOM 1324 O O . GLU A 1 161 ? -19.394 3.541 34.941 1.00 79.19 161 GLU A O 1
ATOM 1329 N N . PRO A 1 162 ? -17.256 2.982 34.615 1.00 82.12 162 PRO A N 1
ATOM 1330 C CA . PRO A 1 162 ? -17.056 4.016 33.606 1.00 82.12 162 PRO A CA 1
ATOM 1331 C C . PRO A 1 162 ? -17.662 3.604 32.256 1.00 82.12 162 PRO A C 1
ATOM 1333 O O . PRO A 1 162 ? -17.337 2.549 31.705 1.00 82.12 162 PRO A O 1
ATOM 1336 N N . GLN A 1 163 ? -18.502 4.475 31.693 1.00 86.50 163 GLN A N 1
ATOM 1337 C CA . GLN A 1 163 ? -18.971 4.362 30.312 1.00 86.50 163 GLN A CA 1
ATOM 1338 C C . GLN A 1 163 ? -17.880 4.862 29.351 1.00 86.50 163 GLN A C 1
ATOM 1340 O O . GLN A 1 163 ? -17.221 5.873 29.617 1.00 86.50 163 GLN A O 1
ATOM 1345 N N . ILE A 1 164 ? -17.666 4.118 28.262 1.00 89.69 164 ILE A N 1
ATOM 1346 C CA . ILE A 1 164 ? -16.733 4.481 27.190 1.00 89.69 164 ILE A CA 1
ATOM 1347 C C . ILE A 1 164 ? -17.550 4.998 26.014 1.00 89.69 164 ILE A C 1
ATOM 1349 O O . ILE A 1 164 ? -18.385 4.265 25.478 1.00 89.69 164 ILE A O 1
ATOM 1353 N N . THR A 1 165 ? -17.316 6.246 25.629 1.00 91.75 165 THR A N 1
ATOM 1354 C CA . THR A 1 165 ? -18.021 6.889 24.514 1.00 91.75 165 THR A CA 1
ATOM 1355 C C . THR A 1 165 ? -17.422 6.428 23.185 1.00 91.75 165 THR A C 1
ATOM 1357 O O . THR A 1 165 ? -16.223 6.163 23.100 1.00 91.75 165 THR A O 1
ATOM 1360 N N . ALA A 1 166 ? -18.227 6.379 22.119 1.00 92.06 166 ALA A N 1
ATOM 1361 C CA . ALA A 1 166 ? -17.743 6.056 20.773 1.00 92.06 166 ALA A CA 1
ATOM 1362 C C . ALA A 1 166 ? -16.572 6.957 20.337 1.00 92.06 166 ALA A C 1
ATOM 1364 O O . ALA A 1 166 ? -15.590 6.460 19.804 1.00 92.06 166 ALA A O 1
ATOM 1365 N N . MET A 1 167 ? -16.629 8.254 20.657 1.00 91.75 167 MET A N 1
ATOM 1366 C CA . MET A 1 167 ? -15.551 9.203 20.356 1.00 91.75 167 MET A CA 1
ATOM 1367 C C . MET A 1 167 ? -14.221 8.846 21.032 1.00 91.75 167 MET A C 1
ATOM 1369 O O . MET A 1 167 ? -13.167 9.033 20.436 1.00 91.75 167 MET A O 1
ATOM 1373 N N . GLU A 1 168 ? -14.248 8.311 22.256 1.00 92.25 168 GLU A N 1
ATOM 1374 C CA . GLU A 1 168 ? -13.026 7.915 22.971 1.00 92.25 168 GLU A CA 1
ATOM 1375 C C . GLU A 1 168 ? -12.376 6.700 22.316 1.00 92.25 168 GLU A C 1
ATOM 1377 O O . GLU A 1 168 ? -11.160 6.664 22.156 1.00 92.25 168 GLU A O 1
ATOM 1382 N N . LEU A 1 169 ? -13.194 5.732 21.894 1.00 93.88 169 LEU A N 1
ATOM 1383 C CA . LEU A 1 169 ? -12.712 4.578 21.147 1.00 93.88 169 LEU A CA 1
ATOM 1384 C C . LEU A 1 169 ? -12.114 5.004 19.801 1.00 93.88 169 LEU A C 1
ATOM 1386 O O . LEU A 1 169 ? -10.973 4.651 19.524 1.00 93.88 169 LEU A O 1
ATOM 1390 N N . LEU A 1 170 ? -12.841 5.820 19.028 1.00 94.44 170 LEU A N 1
ATOM 1391 C CA . LEU A 1 170 ? -12.375 6.339 17.737 1.00 94.44 170 LEU A CA 1
ATOM 1392 C C . LEU A 1 170 ? -11.064 7.122 17.880 1.00 94.44 170 LEU A C 1
ATOM 1394 O O . LEU A 1 170 ? -10.169 6.993 17.052 1.00 94.44 170 LEU A O 1
ATOM 1398 N N . THR A 1 171 ? -10.919 7.903 18.955 1.00 94.81 171 THR A N 1
ATOM 1399 C CA . THR A 1 171 ? -9.685 8.656 19.231 1.00 94.81 171 THR A CA 1
ATOM 1400 C C . THR A 1 171 ? -8.518 7.715 19.536 1.00 94.81 171 THR A C 1
ATOM 1402 O O . THR A 1 171 ? -7.412 7.931 19.046 1.00 94.81 171 THR A O 1
ATOM 1405 N N . CYS A 1 172 ? -8.742 6.653 20.317 1.00 95.44 172 CYS A N 1
ATOM 1406 C CA . CYS A 1 172 ? -7.712 5.654 20.601 1.00 95.44 172 CYS A CA 1
ATOM 1407 C C . CYS A 1 172 ? -7.309 4.853 19.359 1.00 95.44 172 CYS A C 1
ATOM 1409 O O . CYS A 1 172 ? -6.121 4.610 19.169 1.00 95.44 172 CYS A O 1
ATOM 1411 N N . GLU A 1 173 ? -8.270 4.466 18.521 1.00 93.69 173 GLU A N 1
ATOM 1412 C CA . GLU A 1 173 ? -8.007 3.789 17.246 1.00 93.69 173 GLU A CA 1
ATOM 1413 C C . GLU A 1 173 ? -7.201 4.695 16.304 1.00 93.69 173 GLU A C 1
ATOM 1415 O O . GLU A 1 173 ? -6.167 4.275 15.787 1.00 93.69 173 GLU A O 1
ATOM 1420 N N . ALA A 1 174 ? -7.599 5.963 16.154 1.00 95.19 174 ALA A N 1
ATOM 1421 C CA . ALA A 1 174 ? -6.868 6.935 15.344 1.00 95.19 174 ALA A CA 1
ATOM 1422 C C . ALA A 1 174 ? -5.437 7.160 15.863 1.00 95.19 174 ALA A C 1
ATOM 1424 O O . ALA A 1 174 ? -4.487 7.182 15.080 1.00 95.19 174 ALA A O 1
ATOM 1425 N N . LEU A 1 175 ? -5.261 7.274 17.183 1.00 96.12 175 LEU A N 1
ATOM 1426 C CA . LEU A 1 175 ? -3.937 7.396 17.792 1.00 96.12 175 LEU A CA 1
ATOM 1427 C C . LEU A 1 175 ? -3.085 6.146 17.541 1.00 96.12 175 LEU A C 1
ATOM 1429 O O . LEU A 1 175 ? -1.899 6.272 17.243 1.00 96.12 175 LEU A O 1
ATOM 1433 N N . LEU A 1 176 ? -3.675 4.953 17.639 1.00 95.31 176 LEU A N 1
ATOM 1434 C CA . LEU A 1 176 ? -2.974 3.700 17.371 1.00 95.31 176 LEU A CA 1
ATOM 1435 C C . LEU A 1 176 ? -2.488 3.642 15.919 1.00 95.31 176 LEU A C 1
ATOM 1437 O O . LEU A 1 176 ? -1.324 3.328 15.698 1.00 95.31 176 LEU A O 1
ATOM 1441 N N . VAL A 1 177 ? -3.331 4.025 14.957 1.00 95.56 177 VAL A N 1
ATOM 1442 C CA . VAL A 1 177 ? -2.960 4.114 13.534 1.00 95.56 177 VAL A CA 1
ATOM 1443 C C . VAL A 1 177 ? -1.791 5.080 13.331 1.00 95.56 177 VAL A C 1
ATOM 1445 O O . VAL A 1 177 ? -0.793 4.711 12.713 1.00 95.56 177 VAL A O 1
ATOM 1448 N N . VAL A 1 178 ? -1.860 6.286 13.906 1.00 96.19 178 VAL A N 1
ATOM 1449 C CA . VAL A 1 178 ? -0.773 7.278 13.81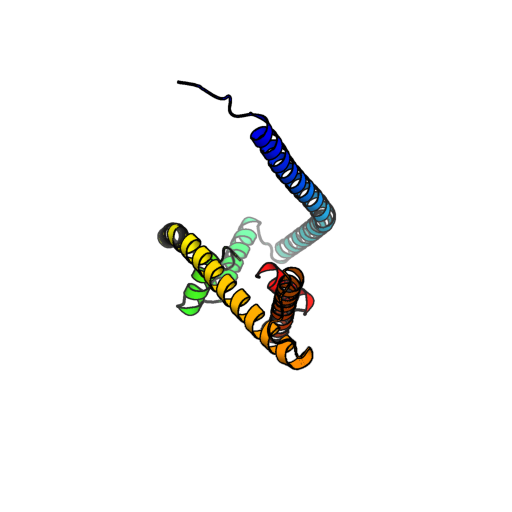1 1.00 96.19 178 VAL A CA 1
ATOM 1450 C C . VAL A 1 178 ? 0.532 6.733 14.397 1.00 96.19 178 VAL A C 1
ATOM 1452 O O . VAL A 1 178 ? 1.589 6.889 13.786 1.00 96.19 178 VAL A O 1
ATOM 1455 N N . LEU A 1 179 ? 0.474 6.061 15.550 1.00 96.44 179 LEU A N 1
ATOM 1456 C CA . LEU A 1 179 ? 1.649 5.449 16.172 1.00 96.44 179 LEU A CA 1
ATOM 1457 C C . LEU A 1 179 ? 2.218 4.310 15.320 1.00 96.44 179 LEU A C 1
ATOM 1459 O O . LEU A 1 179 ? 3.434 4.242 15.143 1.00 96.44 179 LEU A O 1
ATOM 1463 N N . THR A 1 180 ? 1.370 3.446 14.759 1.00 95.69 180 THR A N 1
ATOM 1464 C CA . THR A 1 180 ? 1.797 2.363 13.863 1.00 95.69 180 THR A CA 1
ATOM 1465 C C . THR A 1 180 ? 2.505 2.918 12.630 1.00 95.69 180 THR A C 1
ATOM 1467 O O . THR A 1 180 ? 3.596 2.449 12.300 1.00 95.69 180 THR A O 1
ATOM 1470 N N . VAL A 1 181 ? 1.949 3.957 11.997 1.00 97.19 181 VAL A N 1
ATOM 1471 C CA . VAL A 1 181 ? 2.590 4.617 10.852 1.00 97.19 181 VAL A CA 1
ATOM 1472 C C . VAL A 1 181 ? 3.906 5.270 11.273 1.00 97.19 181 VAL A C 1
ATOM 1474 O O . VAL A 1 181 ? 4.914 5.064 10.604 1.00 97.19 181 VAL A O 1
ATOM 1477 N N . ALA A 1 182 ? 3.951 6.005 12.387 1.00 96.69 182 ALA A N 1
ATOM 1478 C CA . ALA A 1 182 ? 5.164 6.692 12.840 1.00 96.69 182 ALA A CA 1
ATOM 1479 C C . ALA A 1 182 ? 6.314 5.720 13.157 1.00 96.69 182 ALA A C 1
ATOM 1481 O O . ALA A 1 182 ? 7.452 5.949 12.733 1.00 96.69 182 ALA A O 1
ATOM 1482 N N . ILE A 1 183 ? 6.014 4.620 13.858 1.00 97.00 183 ILE A N 1
ATOM 1483 C CA . ILE A 1 183 ? 6.988 3.568 14.180 1.00 97.00 183 ILE A CA 1
ATOM 1484 C C . ILE A 1 183 ? 7.450 2.873 12.896 1.00 97.00 183 ILE A C 1
ATOM 1486 O O . ILE A 1 183 ? 8.654 2.735 12.685 1.00 97.00 183 ILE A O 1
ATOM 1490 N N . GLY A 1 184 ? 6.520 2.484 12.016 1.00 96.81 184 GLY A N 1
ATOM 1491 C CA . GLY A 1 184 ? 6.853 1.873 10.727 1.00 96.81 184 GLY A CA 1
ATOM 1492 C C . GLY A 1 184 ? 7.761 2.768 9.885 1.00 96.81 184 GLY A C 1
ATOM 1493 O O . GLY A 1 184 ? 8.801 2.320 9.407 1.00 96.81 184 GLY A O 1
ATOM 1494 N N . SER A 1 185 ? 7.433 4.058 9.799 1.00 97.25 185 SER A N 1
ATOM 1495 C CA . SER A 1 185 ? 8.213 5.060 9.062 1.00 97.25 185 SER A CA 1
ATOM 1496 C C . SER A 1 185 ? 9.637 5.168 9.596 1.00 97.25 185 SER A C 1
ATOM 1498 O O . SER A 1 185 ? 10.590 5.221 8.821 1.00 97.25 185 SER A O 1
ATOM 1500 N N . TYR A 1 186 ? 9.799 5.164 10.923 1.00 97.50 186 TYR A N 1
ATOM 1501 C CA . TYR A 1 186 ? 11.117 5.185 11.551 1.00 97.50 186 TYR A CA 1
ATOM 1502 C C . TYR A 1 186 ? 11.919 3.915 11.235 1.00 97.50 186 TYR A C 1
ATOM 1504 O O . TYR A 1 186 ? 13.088 4.010 10.862 1.00 97.50 186 TYR A O 1
ATOM 1512 N N . VAL A 1 187 ? 11.294 2.737 11.323 1.00 97.50 187 VAL A N 1
ATOM 1513 C CA . VAL A 1 187 ? 11.951 1.461 11.004 1.00 97.50 187 VAL A CA 1
ATOM 1514 C C . VAL A 1 187 ? 12.385 1.419 9.536 1.00 97.50 187 VAL A C 1
ATOM 1516 O O . VAL A 1 187 ? 13.550 1.142 9.262 1.00 97.50 187 VAL A O 1
ATOM 1519 N N . PHE A 1 188 ? 11.503 1.750 8.590 1.00 96.12 188 PHE A N 1
ATOM 1520 C CA . PHE A 1 188 ? 11.843 1.744 7.161 1.00 96.12 188 PHE A CA 1
ATOM 1521 C C . PHE A 1 188 ? 12.886 2.798 6.793 1.00 96.12 188 PHE A C 1
ATOM 1523 O O . PHE A 1 188 ? 13.759 2.523 5.973 1.00 96.12 188 PHE A O 1
ATOM 1530 N N . HIS A 1 189 ? 12.861 3.968 7.435 1.00 97.06 189 HIS A N 1
ATOM 1531 C CA . HIS A 1 189 ? 13.909 4.973 7.272 1.00 97.06 189 HIS A CA 1
ATOM 1532 C C . HIS A 1 189 ? 15.300 4.404 7.609 1.00 97.06 189 HIS A C 1
ATOM 1534 O O . HIS A 1 189 ? 16.237 4.595 6.836 1.00 97.06 189 HIS A O 1
ATOM 1540 N N . GLN A 1 190 ? 15.420 3.661 8.715 1.00 96.38 190 GLN A N 1
ATOM 1541 C CA . GLN A 1 190 ? 16.685 3.052 9.141 1.00 96.38 190 GLN A CA 1
ATOM 1542 C C . GLN A 1 190 ? 17.074 1.833 8.292 1.00 96.38 190 GLN A C 1
ATOM 1544 O O . GLN A 1 190 ? 18.239 1.666 7.942 1.00 96.38 190 GLN A O 1
ATOM 1549 N N . CYS A 1 191 ? 16.114 0.967 7.962 1.00 95.75 191 CYS A N 1
ATOM 1550 C CA . CYS A 1 191 ? 16.397 -0.285 7.260 1.00 95.75 191 CYS A CA 1
ATOM 1551 C C . CYS A 1 191 ? 16.669 -0.090 5.762 1.00 95.75 191 CYS A C 1
ATOM 1553 O O . CYS A 1 191 ? 17.567 -0.732 5.220 1.00 95.75 191 CYS A O 1
ATOM 1555 N N . GLU A 1 192 ? 15.914 0.784 5.094 1.00 93.00 192 GLU A N 1
ATOM 1556 C CA . GLU A 1 192 ? 15.979 0.962 3.635 1.00 93.00 192 GLU A CA 1
ATOM 1557 C C . GLU A 1 192 ? 16.772 2.210 3.213 1.00 93.00 192 GLU A C 1
ATOM 1559 O O . GLU A 1 192 ? 16.976 2.443 2.022 1.00 93.00 192 GLU A O 1
ATOM 1564 N N . ASN A 1 193 ? 17.269 3.003 4.173 1.00 94.62 193 ASN A N 1
ATOM 1565 C CA . ASN A 1 193 ? 17.970 4.275 3.935 1.00 94.62 193 ASN A CA 1
ATOM 1566 C C . ASN A 1 193 ? 17.148 5.281 3.104 1.00 94.62 193 ASN A C 1
ATOM 1568 O O . ASN A 1 193 ? 17.699 6.115 2.382 1.00 94.62 193 ASN A O 1
ATOM 1572 N N . TRP A 1 194 ? 15.820 5.199 3.175 1.00 95.75 194 TRP A N 1
ATOM 1573 C CA . TRP A 1 194 ? 14.916 6.145 2.517 1.00 95.75 194 TRP A CA 1
ATOM 1574 C C . TRP A 1 194 ? 14.839 7.453 3.290 1.00 95.75 194 TRP A C 1
ATOM 1576 O O . TRP A 1 194 ? 15.155 7.485 4.476 1.00 95.75 194 TRP A O 1
ATOM 1586 N N . ARG A 1 195 ? 14.377 8.549 2.679 1.00 97.12 195 ARG A N 1
ATOM 1587 C CA . ARG A 1 195 ? 14.056 9.748 3.471 1.00 97.12 195 ARG A CA 1
ATOM 1588 C C . ARG A 1 195 ? 12.863 9.419 4.367 1.00 97.12 195 ARG A C 1
ATOM 1590 O O . ARG A 1 195 ? 11.988 8.651 3.976 1.00 97.12 195 ARG A O 1
ATOM 1597 N N . TYR A 1 196 ? 12.793 10.031 5.550 1.00 95.50 196 TYR A N 1
ATOM 1598 C CA . TYR A 1 196 ? 11.683 9.776 6.478 1.00 95.50 196 TYR A CA 1
ATOM 1599 C C . TYR A 1 196 ? 10.310 10.005 5.825 1.00 95.50 196 TYR A C 1
ATOM 1601 O O . TYR A 1 196 ? 9.389 9.230 6.047 1.00 95.50 196 TYR A O 1
ATOM 1609 N N . PHE A 1 197 ? 10.190 11.026 4.968 1.00 96.94 197 PHE A N 1
ATOM 1610 C CA . PHE A 1 197 ? 8.963 11.298 4.217 1.00 96.94 197 PHE A CA 1
ATOM 1611 C C . PHE A 1 197 ? 8.576 10.157 3.263 1.00 96.94 197 PHE A C 1
ATOM 1613 O O . PHE A 1 197 ? 7.410 9.780 3.222 1.00 96.94 197 PHE A O 1
ATOM 1620 N N . ASP A 1 198 ? 9.539 9.564 2.555 1.00 96.62 198 ASP A N 1
ATOM 1621 C CA . ASP A 1 198 ? 9.285 8.454 1.627 1.00 96.62 198 ASP A CA 1
ATOM 1622 C C . ASP A 1 198 ? 8.858 7.195 2.397 1.00 96.62 198 ASP A C 1
ATOM 1624 O O . ASP A 1 198 ? 7.925 6.496 2.004 1.00 96.62 198 ASP A O 1
ATOM 1628 N N . ALA A 1 199 ? 9.497 6.938 3.544 1.00 97.00 199 ALA A N 1
ATOM 1629 C CA . ALA A 1 199 ? 9.118 5.853 4.444 1.00 97.00 199 ALA A CA 1
ATOM 1630 C C . ALA A 1 199 ? 7.716 6.064 5.044 1.00 97.00 199 ALA A C 1
ATOM 1632 O O . ALA A 1 199 ? 6.937 5.114 5.131 1.00 97.00 199 ALA A O 1
ATOM 1633 N N . PHE A 1 200 ? 7.379 7.303 5.412 1.00 97.25 200 PHE A N 1
ATOM 1634 C CA . PHE A 1 200 ? 6.044 7.682 5.874 1.00 97.25 200 PHE A CA 1
ATOM 1635 C C . PHE A 1 200 ? 4.980 7.485 4.801 1.00 97.25 200 PHE A C 1
ATOM 1637 O O . PHE A 1 200 ? 3.969 6.832 5.060 1.00 97.25 200 PHE A O 1
ATOM 1644 N N . TYR A 1 201 ? 5.235 7.974 3.590 1.00 96.25 201 TYR A N 1
ATOM 1645 C CA . TYR A 1 201 ? 4.371 7.769 2.433 1.00 96.25 201 TYR A CA 1
ATOM 1646 C C . TYR A 1 201 ? 4.138 6.276 2.166 1.00 96.25 201 TYR A C 1
ATOM 1648 O O . TYR A 1 201 ? 2.995 5.841 2.031 1.00 96.25 201 TYR A O 1
ATOM 1656 N N . TYR A 1 202 ? 5.205 5.472 2.185 1.00 95.56 202 TYR A N 1
ATOM 1657 C CA . TYR A 1 202 ? 5.117 4.023 2.013 1.00 95.56 202 TYR A CA 1
ATOM 1658 C C . TYR A 1 202 ? 4.264 3.344 3.097 1.00 95.56 202 TYR A C 1
ATOM 1660 O O . TYR A 1 202 ? 3.392 2.536 2.775 1.00 95.56 202 TYR A O 1
ATOM 1668 N N . CYS A 1 203 ? 4.486 3.670 4.374 1.00 96.44 203 CYS A N 1
ATOM 1669 C CA . CYS A 1 203 ? 3.739 3.066 5.481 1.00 96.44 203 CYS A CA 1
ATOM 1670 C C . CYS A 1 203 ? 2.262 3.454 5.450 1.00 96.44 203 CYS A C 1
ATOM 1672 O O . CYS A 1 203 ? 1.411 2.598 5.673 1.00 96.44 203 CYS A O 1
ATOM 1674 N N . LEU A 1 204 ? 1.966 4.722 5.156 1.00 95.75 204 LEU A N 1
ATOM 1675 C CA . LEU A 1 204 ? 0.599 5.226 5.103 1.00 95.75 204 LEU A CA 1
ATOM 1676 C C . LEU A 1 204 ? -0.210 4.582 3.973 1.00 95.75 204 LEU A C 1
ATOM 1678 O O . LEU A 1 204 ? -1.373 4.274 4.181 1.00 95.75 204 LEU A O 1
ATOM 1682 N N . LEU A 1 205 ? 0.389 4.362 2.798 1.00 94.00 205 LEU A N 1
ATOM 1683 C CA . LEU A 1 205 ? -0.295 3.696 1.681 1.00 94.00 205 LEU A CA 1
ATOM 1684 C C . LEU A 1 205 ? -0.453 2.183 1.861 1.00 94.00 205 LEU A C 1
ATOM 1686 O O . LEU A 1 205 ? -1.246 1.561 1.160 1.00 94.00 205 LEU A O 1
ATOM 1690 N N . THR A 1 206 ? 0.348 1.585 2.740 1.00 94.88 206 THR A N 1
ATOM 1691 C CA . THR A 1 206 ? 0.334 0.140 2.989 1.00 94.88 206 THR A CA 1
ATOM 1692 C C . THR A 1 206 ? -0.703 -0.267 4.039 1.00 94.88 206 THR A C 1
ATOM 1694 O O . THR A 1 206 ? -1.185 -1.399 3.994 1.00 94.88 206 THR A O 1
ATOM 1697 N N . LEU A 1 207 ? -0.978 0.613 5.007 1.00 91.25 207 LEU A N 1
ATOM 1698 C CA . LEU A 1 207 ? -1.857 0.370 6.154 1.00 91.25 207 LEU A CA 1
ATOM 1699 C C . LEU A 1 207 ? -3.334 0.584 5.801 1.00 91.25 207 LEU A C 1
ATOM 1701 O O . LEU A 1 207 ? -4.148 -0.249 6.258 1.00 91.25 207 LEU A O 1
#